Protein AF-A0ABD3AVL3-F1 (afdb_monomer_lite)

Foldseek 3Di:
DVVVVVVVVVVVVVVVVVVVVPPPPPPPVVPVPPDDLVLLVLCVVVQLPLCSVPVVVVVQVVVLVVQQVVVVPDDDDNLQAKEFEREHPQQVVVPPDPDDDVLLRQLRMASHDDAPCNLLPDDQQDFTQTSNPPFGTWTWHAAPPDRFIDTLNWGFDAGQSDCPPRYGYTYTHHGHDSPRDDPDPDPPPPPDDDDDDDDDDDPDDPDDPPPPDDVVVVVVVVVVPPPVVVVVVVVVVVVVVVVVVVVVVVVVVVVVVVVPDPDPDDDDDDDDDDDDPDDDD

pLDDT: mean 70.43, std 20.43, range [28.69, 96.69]

Sequence (281 aa):
MATKTFTVVLLSLICFLNLSSIQFTLSQPTLKIPHNHQLSDELLNKGYGAMGVFDIEQYLNHLLTSARSELTHNNNNNITAITFFAVTDKGFVSQNHIGIPTTLLKYHVIPFKVDRKTLESSPVGSNFPTLLANAPPLVKTRLPYTSEVSVNDVKIMDWEIYNDGEVIVHGVDDYFNPAFAVVYPSRVAKQGLDDHRADDDEIRSPSSCKSNRSLFLVLMEEVVEWPITNVLLIALLVVMAAIILGLSCYRYLYKSWDEYLPVKTSSDDTLPLSSLIRTFV

InterPro domains:
  IPR000782 FAS1 domain [SM00554] (83-179)
  IPR036378 FAS1 domain superfamily [G3DSA:2.30.180.10] (57-178)
  IPR036378 FAS1 domain superfamily [SSF82153] (68-178)
  IPR052806 Fasciclin-like AGP [PTHR33985] (1-183)

Structure (mmCIF, N/CA/C/O backbone):
data_AF-A0ABD3AVL3-F1
#
_entry.id   AF-A0ABD3AVL3-F1
#
loop_
_atom_site.group_PDB
_atom_site.id
_atom_site.type_symbol
_atom_site.label_atom_id
_atom_site.label_alt_id
_atom_site.label_comp_id
_atom_site.label_asym_id
_atom_site.label_entity_id
_atom_site.label_seq_id
_atom_site.pdbx_PDB_ins_code
_atom_site.Cartn_x
_atom_site.Cartn_y
_atom_site.Cartn_z
_atom_site.occupancy
_atom_site.B_iso_or_equiv
_atom_site.auth_seq_id
_atom_site.auth_comp_id
_atom_site.auth_asym_id
_atom_site.auth_atom_id
_atom_site.pdbx_PDB_model_num
ATOM 1 N N . MET A 1 1 ? 61.506 15.450 -10.082 1.00 49.59 1 MET A N 1
ATOM 2 C CA . MET A 1 1 ? 60.096 15.620 -9.652 1.00 49.59 1 MET A CA 1
ATOM 3 C C . MET A 1 1 ? 59.162 14.551 -10.222 1.00 49.59 1 MET A C 1
ATOM 5 O O . MET A 1 1 ? 58.319 14.089 -9.471 1.00 49.59 1 MET A O 1
ATOM 9 N N . ALA A 1 2 ? 59.344 14.096 -11.469 1.00 47.25 2 ALA A N 1
ATOM 10 C CA . ALA A 1 2 ? 58.488 13.084 -12.111 1.00 47.25 2 ALA A CA 1
ATOM 11 C C . ALA A 1 2 ? 58.433 11.705 -11.412 1.00 47.25 2 ALA A C 1
ATOM 13 O O . ALA A 1 2 ? 57.426 11.009 -11.481 1.00 47.25 2 ALA A O 1
ATOM 14 N N . THR A 1 3 ? 59.484 11.314 -10.686 1.00 44.56 3 THR A N 1
ATOM 15 C CA . THR A 1 3 ? 59.557 10.005 -10.016 1.00 44.56 3 THR A CA 1
ATOM 16 C C . THR A 1 3 ? 58.620 9.883 -8.815 1.00 44.56 3 THR A C 1
ATOM 18 O O . THR A 1 3 ? 58.136 8.793 -8.539 1.00 44.56 3 THR A O 1
ATOM 21 N N . LYS A 1 4 ? 58.317 10.992 -8.124 1.00 48.59 4 LYS A N 1
ATOM 22 C CA . LYS A 1 4 ? 57.435 10.983 -6.942 1.00 48.59 4 LYS A CA 1
ATOM 23 C C . LYS A 1 4 ? 55.953 10.935 -7.325 1.00 48.59 4 LYS A C 1
ATOM 25 O O . LYS A 1 4 ? 55.151 10.323 -6.628 1.00 48.59 4 LYS A O 1
ATOM 30 N N . THR A 1 5 ? 55.590 11.542 -8.451 1.00 50.56 5 THR A N 1
ATOM 31 C CA . THR A 1 5 ? 54.232 11.477 -9.005 1.00 50.56 5 THR A CA 1
ATOM 32 C C . THR A 1 5 ? 53.924 10.090 -9.557 1.00 50.56 5 THR A C 1
ATOM 34 O O . THR A 1 5 ? 52.839 9.571 -9.314 1.00 50.56 5 THR A O 1
ATOM 37 N N . PHE A 1 6 ? 54.894 9.444 -10.211 1.00 60.84 6 PHE A N 1
ATOM 38 C CA . PHE A 1 6 ? 54.714 8.087 -10.729 1.00 60.84 6 PHE A CA 1
ATOM 39 C C . PHE A 1 6 ? 54.459 7.066 -9.612 1.00 60.84 6 PHE A C 1
ATOM 41 O O . PHE A 1 6 ? 53.572 6.228 -9.735 1.00 60.84 6 PHE A O 1
ATOM 48 N N . THR A 1 7 ? 55.160 7.183 -8.479 1.00 64.75 7 THR A N 1
ATOM 49 C CA . THR A 1 7 ? 54.961 6.282 -7.333 1.00 64.75 7 THR A CA 1
ATOM 50 C C . THR A 1 7 ? 53.587 6.429 -6.682 1.00 64.75 7 THR A C 1
ATOM 52 O O . THR A 1 7 ? 53.016 5.430 -6.262 1.00 64.75 7 THR A O 1
ATOM 55 N N . VAL A 1 8 ? 53.021 7.641 -6.637 1.00 67.62 8 VAL A N 1
ATOM 56 C CA . VAL A 1 8 ? 51.678 7.873 -6.071 1.00 67.62 8 VAL A CA 1
ATOM 57 C C . VAL A 1 8 ? 50.587 7.341 -7.003 1.00 67.62 8 VAL A C 1
ATOM 59 O O . VAL A 1 8 ? 49.637 6.714 -6.540 1.00 67.62 8 VAL A O 1
ATOM 62 N N . VAL A 1 9 ? 50.745 7.522 -8.317 1.00 69.00 9 VAL A N 1
ATOM 63 C CA . VAL A 1 9 ? 49.814 6.969 -9.314 1.00 69.00 9 VAL A CA 1
ATOM 64 C C . VAL A 1 9 ? 49.869 5.442 -9.322 1.00 69.00 9 VAL A C 1
ATOM 66 O O . VAL A 1 9 ? 48.826 4.796 -9.374 1.00 69.00 9 VAL A O 1
ATOM 69 N N . LEU A 1 10 ? 51.062 4.858 -9.192 1.00 70.38 10 LEU A N 1
ATOM 70 C CA . LEU A 1 10 ? 51.235 3.409 -9.130 1.00 70.38 10 LEU A CA 1
ATOM 71 C C . LEU A 1 10 ? 50.645 2.816 -7.840 1.00 70.38 10 LEU A C 1
ATOM 73 O O . LEU A 1 10 ? 49.956 1.803 -7.911 1.00 70.38 10 LEU A O 1
ATOM 77 N N . LEU A 1 11 ? 50.839 3.461 -6.681 1.00 67.00 11 LEU A N 1
ATOM 78 C CA . LEU A 1 11 ? 50.201 3.031 -5.427 1.00 67.00 11 LEU A CA 1
ATOM 79 C C . LEU A 1 11 ? 48.672 3.145 -5.491 1.00 67.00 11 LEU A C 1
ATOM 81 O O . LEU A 1 11 ? 47.979 2.252 -5.015 1.00 67.00 11 LEU A O 1
ATOM 85 N N . SER A 1 12 ? 48.148 4.207 -6.109 1.00 67.62 12 SER A N 1
ATOM 86 C CA . SER A 1 12 ? 46.709 4.381 -6.333 1.00 67.62 12 SER A CA 1
ATOM 87 C C . SER A 1 12 ? 46.148 3.279 -7.236 1.00 67.62 12 SER A C 1
ATOM 89 O O . SER A 1 12 ? 45.155 2.644 -6.890 1.00 67.62 12 SER A O 1
ATOM 91 N N . LEU A 1 13 ? 46.831 2.970 -8.343 1.00 64.50 13 LEU A N 1
ATOM 92 C CA . LEU A 1 13 ? 46.429 1.908 -9.263 1.00 64.50 13 LEU A CA 1
ATOM 93 C C . LEU A 1 13 ? 46.474 0.528 -8.592 1.00 64.50 13 LEU A C 1
ATOM 95 O O . LEU A 1 13 ? 45.569 -0.275 -8.787 1.00 64.50 13 LEU A O 1
ATOM 99 N N . ILE A 1 14 ? 47.479 0.265 -7.753 1.00 71.19 14 ILE A N 1
ATOM 100 C CA . ILE A 1 14 ? 47.575 -0.976 -6.973 1.00 71.19 14 ILE A CA 1
ATOM 101 C C . ILE A 1 14 ? 46.460 -1.048 -5.918 1.00 71.19 14 ILE A C 1
ATOM 103 O O . ILE A 1 14 ? 45.879 -2.117 -5.734 1.00 71.19 14 ILE A O 1
ATOM 107 N N . CYS A 1 15 ? 46.098 0.062 -5.267 1.00 60.81 15 CYS A N 1
ATOM 108 C CA . CYS A 1 15 ? 44.922 0.115 -4.392 1.00 60.81 15 CYS A CA 1
ATOM 109 C C . CYS A 1 15 ? 43.625 -0.168 -5.162 1.00 60.81 15 CYS A C 1
ATOM 111 O O . CYS A 1 15 ? 42.830 -0.978 -4.699 1.00 60.81 15 CYS A O 1
ATOM 113 N N . PHE A 1 16 ? 43.430 0.418 -6.347 1.00 57.78 16 PHE A N 1
ATOM 114 C CA . PHE A 1 16 ? 42.256 0.167 -7.194 1.00 57.78 16 PHE A CA 1
ATOM 115 C C . PHE A 1 16 ? 42.183 -1.281 -7.695 1.00 57.78 16 PHE A C 1
ATOM 117 O O . PHE A 1 16 ? 41.108 -1.876 -7.678 1.00 57.78 16 PHE A O 1
ATOM 124 N N . LEU A 1 17 ? 43.315 -1.875 -8.085 1.00 56.78 17 LEU A N 1
ATOM 125 C CA . LEU A 1 17 ? 43.372 -3.261 -8.557 1.00 56.78 17 LEU A CA 1
ATOM 126 C C . LEU A 1 17 ? 43.156 -4.274 -7.422 1.00 56.78 17 LEU A C 1
ATOM 128 O O . LEU A 1 17 ? 42.505 -5.302 -7.628 1.00 56.78 17 LEU A O 1
ATOM 132 N N . ASN A 1 18 ? 43.630 -3.969 -6.208 1.00 51.81 18 ASN A N 1
ATOM 133 C CA . ASN A 1 18 ? 43.307 -4.757 -5.016 1.00 51.81 18 ASN A CA 1
ATOM 134 C C . ASN A 1 18 ? 41.845 -4.572 -4.586 1.00 51.81 18 ASN A C 1
ATOM 136 O O . ASN A 1 18 ? 41.231 -5.541 -4.152 1.00 51.81 18 ASN A O 1
ATOM 140 N N . LEU A 1 19 ? 41.249 -3.390 -4.790 1.00 52.72 19 LEU A N 1
ATOM 141 C CA . LEU A 1 19 ? 39.815 -3.169 -4.570 1.00 52.72 19 LEU A CA 1
ATOM 142 C C . LEU A 1 19 ? 38.947 -3.923 -5.588 1.00 52.72 19 LEU A C 1
ATOM 144 O O . LEU A 1 19 ? 37.880 -4.397 -5.226 1.00 52.72 19 LEU A O 1
ATOM 148 N N . SER A 1 20 ? 39.410 -4.091 -6.831 1.00 47.12 20 SER A N 1
ATOM 149 C CA . SER A 1 20 ? 38.735 -4.939 -7.829 1.00 47.12 20 SER A CA 1
ATOM 150 C C . SER A 1 20 ? 38.999 -6.441 -7.651 1.00 47.12 20 SER A C 1
ATOM 152 O O . SER A 1 20 ? 38.283 -7.257 -8.225 1.00 47.12 20 SER A O 1
ATOM 154 N N . SER A 1 21 ? 40.033 -6.804 -6.879 1.00 40.16 21 SER A N 1
ATOM 155 C CA . SER A 1 21 ? 40.354 -8.194 -6.507 1.00 40.16 21 SER A CA 1
ATOM 156 C C . SER A 1 21 ? 39.707 -8.619 -5.192 1.00 40.16 21 SER A C 1
ATOM 158 O O . SER A 1 21 ? 39.637 -9.816 -4.910 1.00 40.16 21 SER A O 1
ATOM 160 N N . ILE A 1 22 ? 39.136 -7.673 -4.434 1.00 47.94 22 ILE A N 1
ATOM 161 C CA . ILE A 1 22 ? 37.895 -7.965 -3.726 1.00 47.94 22 ILE A CA 1
ATOM 162 C C . ILE A 1 22 ? 36.935 -8.292 -4.855 1.00 47.94 22 ILE A C 1
ATOM 164 O O . ILE A 1 22 ? 36.342 -7.402 -5.463 1.00 47.94 22 ILE A O 1
ATOM 168 N N . GLN A 1 23 ? 36.858 -9.574 -5.210 1.00 41.41 23 GLN A N 1
ATOM 169 C CA . GLN A 1 23 ? 35.727 -10.043 -5.961 1.00 41.41 23 GLN A CA 1
ATOM 170 C C . GLN A 1 23 ? 34.535 -9.534 -5.166 1.00 41.41 23 GLN A C 1
ATOM 172 O O . GLN A 1 23 ? 34.235 -10.025 -4.078 1.00 41.41 23 GLN A O 1
ATOM 177 N N . PHE A 1 24 ? 33.858 -8.537 -5.728 1.00 34.53 24 PHE A N 1
ATOM 178 C CA . PHE A 1 24 ? 32.423 -8.485 -5.653 1.00 34.53 24 PHE A CA 1
ATOM 179 C C . PHE A 1 24 ? 32.001 -9.775 -6.348 1.00 34.53 24 PHE A C 1
ATOM 181 O O . PHE A 1 24 ? 31.619 -9.816 -7.516 1.00 34.53 24 PHE A O 1
ATOM 188 N N . THR A 1 25 ? 32.153 -10.883 -5.624 1.00 30.47 25 THR A N 1
ATOM 189 C CA . THR A 1 25 ? 31.175 -11.920 -5.705 1.00 30.47 25 THR A CA 1
ATOM 190 C C . THR A 1 25 ? 29.890 -11.133 -5.500 1.00 30.47 25 THR A C 1
ATOM 192 O O . THR A 1 25 ? 29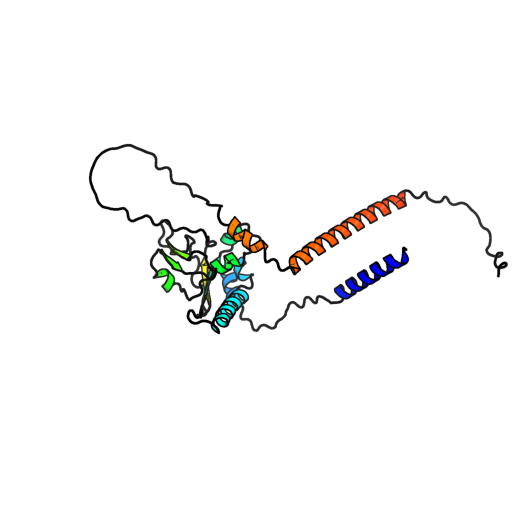.504 -10.782 -4.389 1.00 30.47 25 THR A O 1
ATOM 195 N N . LEU A 1 26 ? 29.192 -10.900 -6.609 1.00 33.16 26 LEU A N 1
ATOM 196 C CA . LEU A 1 26 ? 27.768 -11.161 -6.667 1.00 33.16 26 LEU A CA 1
ATOM 197 C C . LEU A 1 26 ? 27.541 -12.622 -6.215 1.00 33.16 26 LEU A C 1
ATOM 199 O O . LEU A 1 26 ? 26.915 -13.422 -6.894 1.00 33.16 26 LEU A O 1
ATOM 203 N N . SER A 1 27 ? 27.990 -12.977 -5.009 1.00 32.12 27 SER A N 1
ATOM 204 C CA . SER A 1 27 ? 27.067 -13.387 -3.993 1.00 32.12 27 SER A CA 1
ATOM 205 C C . SER A 1 27 ? 25.970 -12.327 -4.037 1.00 32.12 27 SER A C 1
ATOM 207 O O . SER A 1 27 ? 25.969 -11.353 -3.287 1.00 32.12 27 SER A O 1
ATOM 209 N N . GLN A 1 28 ? 24.992 -12.556 -4.923 1.00 33.69 28 GLN A N 1
ATOM 210 C CA . GLN A 1 28 ? 23.618 -12.466 -4.468 1.00 33.69 28 GLN A CA 1
ATOM 211 C C . GLN A 1 28 ? 23.671 -12.909 -3.009 1.00 33.69 28 GLN A C 1
ATOM 213 O O . GLN A 1 28 ? 24.257 -13.972 -2.751 1.00 33.69 28 GLN A O 1
ATOM 218 N N . PRO A 1 29 ? 23.214 -12.111 -2.039 1.00 31.20 29 PRO A N 1
ATOM 219 C CA . PRO A 1 29 ? 22.980 -12.677 -0.740 1.00 31.20 29 PRO A CA 1
ATOM 220 C C . PRO A 1 29 ? 21.951 -13.785 -0.980 1.00 31.20 29 PRO A C 1
ATOM 222 O O . PRO A 1 29 ? 20.754 -13.582 -0.855 1.00 31.20 29 PRO A O 1
ATOM 225 N N . THR A 1 30 ? 22.416 -15.002 -1.269 1.00 30.62 30 THR A N 1
ATOM 226 C CA . THR A 1 30 ? 21.766 -16.234 -0.876 1.00 30.62 30 THR A CA 1
ATOM 227 C C . THR A 1 30 ? 21.959 -16.291 0.630 1.00 30.62 30 THR A C 1
ATOM 229 O O . THR A 1 30 ? 22.591 -17.194 1.183 1.00 30.62 30 THR A O 1
ATOM 232 N N . LEU A 1 31 ? 21.440 -15.264 1.305 1.00 28.69 31 LEU A N 1
ATOM 233 C CA . LEU A 1 31 ? 20.852 -15.435 2.597 1.00 28.69 31 LEU A CA 1
ATOM 234 C C . LEU A 1 31 ? 19.827 -16.514 2.285 1.00 28.69 31 LEU A C 1
ATOM 236 O O . LEU A 1 31 ? 18.904 -16.321 1.496 1.00 28.69 31 LEU A O 1
ATOM 240 N N . LYS A 1 32 ? 20.133 -17.732 2.731 1.00 29.11 32 LYS A N 1
ATOM 241 C CA . LYS A 1 32 ? 19.182 -18.831 2.739 1.00 29.11 32 LYS A CA 1
ATOM 242 C C . LYS A 1 32 ? 18.119 -18.404 3.731 1.00 29.11 32 LYS A C 1
ATOM 244 O O . LYS A 1 32 ? 18.152 -18.804 4.891 1.00 29.11 32 LY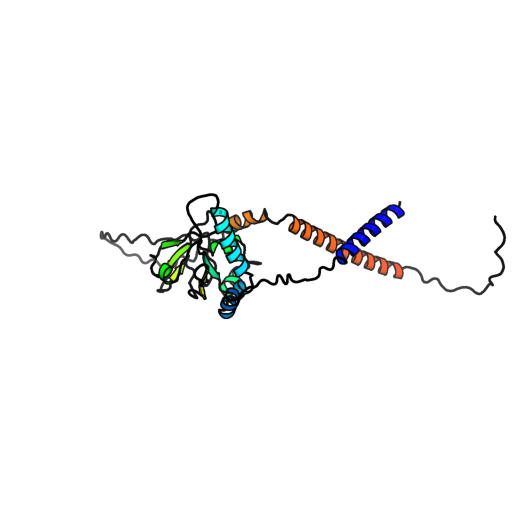S A O 1
ATOM 249 N N . ILE A 1 33 ? 17.277 -17.480 3.298 1.00 33.62 33 ILE A N 1
ATOM 250 C CA . ILE A 1 33 ? 16.140 -17.048 4.061 1.00 33.62 33 ILE A CA 1
ATOM 251 C C . ILE A 1 33 ? 15.110 -18.134 3.814 1.00 33.62 33 ILE A C 1
ATOM 253 O O . ILE A 1 33 ? 14.804 -18.429 2.657 1.00 33.62 33 ILE A O 1
ATOM 257 N N . PRO A 1 34 ? 14.637 -18.817 4.860 1.00 39.12 34 PRO A N 1
ATOM 258 C CA . PRO A 1 34 ? 13.476 -19.666 4.716 1.00 39.12 34 PRO A CA 1
ATOM 259 C C . PRO A 1 34 ? 12.299 -18.709 4.495 1.00 39.12 34 PRO A C 1
ATOM 261 O O . PRO A 1 34 ? 11.688 -18.245 5.453 1.00 39.12 34 PRO A O 1
ATOM 264 N N . HIS A 1 35 ? 12.060 -18.302 3.248 1.00 41.81 35 HIS A N 1
ATOM 265 C CA . HIS A 1 35 ? 11.058 -17.296 2.925 1.00 41.81 35 HIS A CA 1
ATOM 266 C C . HIS A 1 35 ? 10.005 -17.860 1.985 1.00 41.81 35 HIS A C 1
ATOM 268 O O . HIS A 1 35 ? 10.258 -18.289 0.863 1.00 41.81 35 HIS A O 1
ATOM 274 N N . ASN A 1 36 ? 8.810 -17.910 2.552 1.00 52.97 36 ASN A N 1
ATOM 275 C CA . ASN A 1 36 ? 7.549 -18.237 1.938 1.00 52.97 36 ASN A CA 1
ATOM 276 C C . ASN A 1 36 ? 7.108 -17.007 1.128 1.00 52.97 36 ASN A C 1
ATOM 278 O O . ASN A 1 36 ? 6.402 -16.176 1.675 1.00 52.97 36 ASN A O 1
ATOM 282 N N . HIS A 1 37 ? 7.521 -16.891 -0.142 1.00 67.19 37 HIS A N 1
ATOM 283 C CA . HIS A 1 37 ? 7.198 -15.787 -1.080 1.00 67.19 37 HIS A CA 1
ATOM 284 C C . HIS A 1 37 ? 5.700 -15.636 -1.427 1.00 67.19 37 HIS A C 1
ATOM 286 O O . HIS A 1 37 ? 5.318 -15.072 -2.451 1.00 67.19 37 HIS A O 1
ATOM 292 N N . GLN A 1 38 ? 4.818 -16.146 -0.576 1.00 84.88 38 GLN A N 1
ATOM 293 C CA . GLN A 1 38 ? 3.396 -16.264 -0.833 1.00 84.88 38 GLN A CA 1
ATOM 294 C C . GLN A 1 38 ? 2.735 -14.902 -1.079 1.00 84.88 38 GLN A C 1
ATOM 296 O O . GLN A 1 38 ? 1.837 -14.816 -1.911 1.00 84.88 38 GLN A O 1
ATOM 301 N N . LEU A 1 39 ? 3.186 -13.834 -0.407 1.00 88.81 39 LEU A N 1
ATOM 302 C CA . LEU A 1 39 ? 2.641 -12.490 -0.612 1.00 88.81 39 LEU A CA 1
ATOM 303 C C . LEU A 1 39 ? 3.068 -11.893 -1.960 1.00 88.81 39 LEU A C 1
ATOM 305 O O . LEU A 1 39 ? 2.223 -11.387 -2.701 1.00 88.81 39 LEU A O 1
ATOM 309 N N . SER A 1 40 ? 4.365 -11.930 -2.278 1.00 89.00 40 SER A N 1
ATOM 310 C CA . SER A 1 40 ? 4.872 -11.409 -3.553 1.00 89.00 40 SER A CA 1
ATOM 311 C C . SER A 1 40 ? 4.262 -12.158 -4.736 1.00 89.00 40 SER A C 1
ATOM 313 O O . SER A 1 40 ? 3.830 -11.528 -5.700 1.00 89.00 40 SER A O 1
ATOM 315 N N . ASP A 1 41 ? 4.148 -13.483 -4.630 1.00 89.62 41 ASP A N 1
ATOM 316 C CA . ASP A 1 41 ? 3.569 -14.326 -5.676 1.00 89.62 41 ASP A CA 1
ATOM 317 C C . ASP A 1 41 ? 2.084 -14.009 -5.888 1.00 89.62 41 ASP A C 1
ATOM 319 O O . ASP A 1 41 ? 1.632 -13.874 -7.026 1.00 89.62 41 ASP A O 1
ATOM 323 N N . GLU A 1 42 ? 1.321 -13.824 -4.808 1.00 91.62 42 GLU A N 1
ATOM 324 C CA . GLU A 1 42 ? -0.101 -13.485 -4.892 1.00 91.62 42 GLU A CA 1
ATOM 325 C C . GLU A 1 42 ? -0.320 -12.092 -5.506 1.00 91.62 42 GLU A C 1
ATOM 327 O O . GLU A 1 42 ? -1.191 -11.918 -6.361 1.00 91.62 42 GLU A O 1
ATOM 332 N N . LEU A 1 43 ? 0.521 -11.110 -5.162 1.00 90.88 43 LEU A N 1
ATOM 333 C CA . LEU A 1 43 ? 0.487 -9.781 -5.781 1.00 90.88 43 LEU A CA 1
ATOM 334 C C . LEU A 1 43 ? 0.809 -9.833 -7.278 1.00 90.88 43 LEU A C 1
ATOM 336 O O . LEU A 1 43 ? 0.089 -9.238 -8.087 1.00 90.88 43 LEU A O 1
ATOM 340 N N . LEU A 1 44 ? 1.854 -10.570 -7.663 1.00 91.25 44 LEU A N 1
ATOM 341 C CA . LEU A 1 44 ? 2.235 -10.744 -9.066 1.00 91.25 44 LEU A CA 1
ATOM 342 C C . LEU A 1 44 ? 1.113 -11.421 -9.864 1.00 91.25 44 LEU A C 1
ATOM 344 O O . LEU A 1 44 ? 0.741 -10.937 -10.935 1.00 91.25 44 LEU A O 1
ATOM 348 N N . ASN A 1 45 ? 0.516 -12.480 -9.314 1.00 91.69 45 ASN A N 1
ATOM 349 C CA . ASN A 1 45 ? -0.587 -13.210 -9.943 1.00 91.69 45 ASN A CA 1
ATOM 350 C C . ASN A 1 45 ? -1.845 -12.348 -10.133 1.00 91.69 45 ASN A C 1
ATOM 352 O O . ASN A 1 45 ? -2.620 -12.580 -11.064 1.00 91.69 45 ASN A O 1
ATOM 356 N N . LYS A 1 46 ? -2.044 -11.341 -9.278 1.00 91.38 46 LYS A N 1
ATOM 357 C CA . LYS A 1 46 ? -3.171 -10.399 -9.339 1.00 91.38 46 LYS A CA 1
ATOM 358 C C . LYS A 1 46 ? -2.917 -9.176 -10.227 1.00 91.38 46 LYS A C 1
ATOM 360 O O . LYS A 1 46 ? -3.828 -8.377 -10.417 1.00 91.38 46 LYS A O 1
ATOM 365 N N . GLY A 1 47 ? -1.722 -9.036 -10.806 1.00 89.31 47 GLY A N 1
ATOM 366 C CA . GLY A 1 47 ? -1.379 -7.904 -11.675 1.00 89.31 47 GLY A CA 1
ATOM 367 C C . GLY A 1 47 ? -0.918 -6.652 -10.922 1.00 89.31 47 GLY A C 1
ATOM 368 O O . GLY A 1 47 ? -1.055 -5.542 -11.434 1.00 89.31 47 GLY A O 1
ATOM 369 N N . TYR A 1 48 ? -0.381 -6.834 -9.714 1.00 90.44 48 TYR A N 1
ATOM 370 C CA . TYR A 1 48 ? 0.297 -5.803 -8.926 1.00 90.44 48 TYR A CA 1
ATOM 371 C C . TYR A 1 48 ? 1.815 -5.956 -9.075 1.00 90.44 48 TYR A C 1
ATOM 373 O O . TYR A 1 48 ? 2.538 -6.054 -8.083 1.00 90.44 48 TYR A O 1
ATOM 381 N N . GLY A 1 49 ? 2.309 -6.040 -10.313 1.00 87.12 49 GLY A N 1
ATOM 382 C CA . GLY A 1 49 ? 3.704 -6.341 -10.618 1.00 87.12 49 GLY A CA 1
ATOM 383 C C . GLY A 1 49 ? 4.691 -5.351 -10.005 1.00 87.12 49 GLY A C 1
ATOM 384 O O . GLY A 1 49 ? 5.716 -5.765 -9.465 1.00 87.12 49 GLY A O 1
ATOM 385 N N . ALA A 1 50 ? 4.370 -4.058 -9.999 1.00 83.56 50 ALA A N 1
ATOM 386 C CA . ALA A 1 50 ? 5.237 -3.042 -9.407 1.00 83.56 50 ALA A CA 1
ATOM 387 C C . ALA A 1 50 ? 5.399 -3.216 -7.883 1.00 83.56 50 ALA A C 1
ATOM 389 O O . ALA A 1 50 ? 6.496 -3.025 -7.359 1.00 83.56 50 ALA A O 1
ATOM 390 N N . MET A 1 51 ? 4.334 -3.629 -7.183 1.00 83.56 51 MET A N 1
ATOM 391 C CA . MET A 1 51 ? 4.375 -3.922 -5.741 1.00 83.56 51 MET A CA 1
ATOM 392 C C . MET A 1 51 ? 4.902 -5.324 -5.429 1.00 83.56 51 MET A C 1
ATOM 394 O O . MET A 1 51 ? 5.496 -5.515 -4.375 1.00 83.56 51 MET A O 1
ATOM 398 N N . GLY A 1 52 ? 4.686 -6.296 -6.316 1.00 81.50 52 GLY A N 1
ATOM 399 C CA . GLY A 1 52 ? 5.128 -7.679 -6.136 1.00 81.50 52 GLY A CA 1
ATOM 400 C C . GLY A 1 52 ? 6.614 -7.899 -6.433 1.00 81.50 52 GLY A C 1
ATOM 401 O O . GLY A 1 52 ? 7.211 -8.804 -5.864 1.00 81.50 52 GLY A O 1
ATOM 402 N N . VAL A 1 53 ? 7.220 -7.073 -7.299 1.00 77.62 53 VAL A N 1
ATOM 403 C CA . VAL A 1 53 ? 8.674 -7.079 -7.567 1.00 77.62 53 VAL A CA 1
ATOM 404 C C . VAL A 1 53 ? 9.456 -6.325 -6.489 1.00 77.62 53 VAL A C 1
ATOM 406 O O . VAL A 1 53 ? 10.633 -6.602 -6.270 1.00 77.62 53 VAL A O 1
ATOM 409 N N . PHE A 1 54 ? 8.825 -5.363 -5.815 1.00 74.94 54 PHE A N 1
ATOM 410 C CA . PHE A 1 54 ? 9.390 -4.786 -4.602 1.00 74.94 54 PHE A CA 1
ATOM 411 C C . PHE A 1 54 ? 9.410 -5.874 -3.521 1.00 74.94 54 PHE A C 1
ATOM 413 O O . PHE A 1 54 ? 8.438 -6.618 -3.406 1.00 74.94 54 PHE A O 1
ATOM 420 N N . ASP A 1 55 ? 10.471 -5.960 -2.709 1.00 74.56 55 ASP A N 1
ATOM 421 C CA . ASP A 1 55 ? 10.548 -6.860 -1.543 1.00 74.56 55 ASP A CA 1
ATOM 422 C C . ASP A 1 55 ? 9.588 -6.383 -0.428 1.00 74.56 55 ASP A C 1
ATOM 424 O O . ASP A 1 55 ? 9.968 -6.092 0.711 1.00 74.56 55 ASP A O 1
ATOM 428 N N . ILE A 1 56 ? 8.305 -6.252 -0.772 1.00 81.88 56 ILE A N 1
ATOM 429 C CA . ILE A 1 56 ? 7.247 -5.679 0.048 1.00 81.88 56 ILE A CA 1
ATOM 430 C C . ILE A 1 56 ? 7.032 -6.514 1.302 1.00 81.88 56 ILE A C 1
ATOM 432 O O . ILE A 1 56 ? 6.781 -5.964 2.366 1.00 81.88 56 ILE A O 1
ATOM 436 N N . GLU A 1 57 ? 7.216 -7.828 1.209 1.00 81.69 57 GLU A N 1
ATOM 437 C CA . GLU A 1 57 ? 7.153 -8.729 2.352 1.00 81.69 57 GLU A CA 1
ATOM 438 C C . GLU A 1 57 ? 8.233 -8.388 3.387 1.00 81.69 57 GLU A C 1
ATOM 440 O O . GLU A 1 57 ? 7.933 -8.240 4.572 1.00 81.69 57 GLU A O 1
ATOM 445 N N . GLN A 1 58 ? 9.477 -8.164 2.949 1.00 82.19 58 GLN A N 1
ATOM 446 C CA . GLN A 1 58 ? 10.559 -7.756 3.844 1.00 82.19 58 GLN A CA 1
ATOM 447 C C . GLN A 1 58 ? 10.282 -6.379 4.457 1.00 82.19 58 GLN A C 1
ATOM 449 O O . GLN A 1 58 ? 10.482 -6.186 5.658 1.00 82.19 58 GLN A O 1
ATOM 454 N N . TYR A 1 59 ? 9.790 -5.436 3.651 1.00 85.06 59 TYR A N 1
ATOM 455 C CA . TYR A 1 59 ? 9.424 -4.102 4.117 1.00 85.06 59 TYR A CA 1
ATOM 456 C C . TYR A 1 59 ? 8.322 -4.149 5.185 1.00 85.06 59 TYR A C 1
ATOM 458 O O . TYR A 1 59 ? 8.498 -3.600 6.274 1.00 85.06 59 TYR A O 1
ATOM 466 N N . LEU A 1 60 ? 7.214 -4.840 4.913 1.00 85.81 60 LEU A N 1
ATOM 467 C CA . LEU A 1 60 ? 6.081 -4.971 5.830 1.00 85.81 60 LEU A CA 1
ATOM 468 C C . LEU A 1 60 ? 6.483 -5.699 7.122 1.00 85.81 60 LEU A C 1
ATOM 470 O O . LEU A 1 60 ? 6.143 -5.239 8.213 1.00 85.81 60 LEU A O 1
ATOM 474 N N . ASN A 1 61 ? 7.292 -6.758 7.022 1.00 84.56 61 ASN A N 1
ATOM 475 C CA . ASN A 1 61 ? 7.836 -7.465 8.184 1.00 84.56 61 ASN A CA 1
ATOM 476 C C . ASN A 1 61 ? 8.770 -6.584 9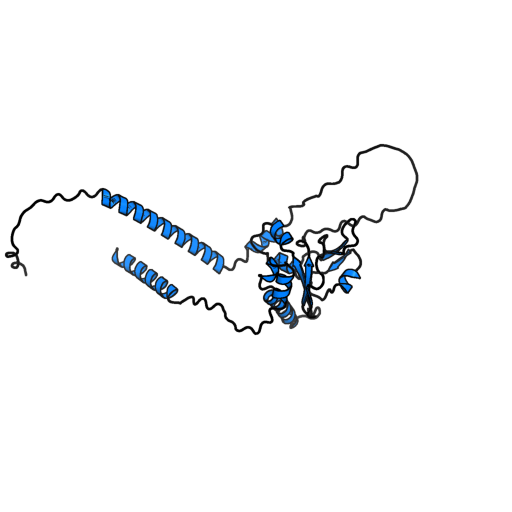.022 1.00 84.56 61 ASN A C 1
ATOM 478 O O . ASN A 1 61 ? 8.720 -6.620 10.255 1.00 84.56 61 ASN A O 1
ATOM 482 N N . HIS A 1 62 ? 9.604 -5.765 8.378 1.00 84.94 62 HIS A N 1
ATOM 483 C CA . HIS A 1 62 ? 10.449 -4.801 9.076 1.00 84.94 62 HIS A CA 1
ATOM 484 C C . HIS A 1 62 ? 9.604 -3.742 9.794 1.00 84.94 62 HIS A C 1
ATOM 486 O O . HIS A 1 62 ? 9.877 -3.441 10.954 1.00 84.94 62 HIS A O 1
ATOM 492 N N . LEU A 1 63 ? 8.551 -3.215 9.157 1.00 81.88 63 LEU A N 1
ATOM 493 C CA . LEU A 1 63 ? 7.630 -2.271 9.799 1.00 81.88 63 LEU A CA 1
ATOM 494 C C . LEU A 1 63 ? 6.950 -2.888 11.024 1.00 81.88 63 LEU A C 1
ATOM 496 O O . LEU A 1 63 ? 6.935 -2.269 12.087 1.00 81.88 63 LEU A O 1
ATOM 500 N N . LEU A 1 64 ? 6.443 -4.114 10.896 1.00 83.56 64 LEU A N 1
ATOM 501 C CA . LEU A 1 64 ? 5.800 -4.846 11.985 1.00 83.56 64 LEU A CA 1
ATOM 502 C C . LEU A 1 64 ? 6.783 -5.107 13.140 1.00 83.56 64 LEU A C 1
ATOM 504 O O . LEU A 1 64 ? 6.447 -4.908 14.306 1.00 83.56 64 LEU A O 1
ATOM 508 N N . THR A 1 65 ? 8.019 -5.501 12.827 1.00 82.56 65 THR A N 1
ATOM 509 C CA . THR A 1 65 ? 9.071 -5.774 13.822 1.00 82.56 65 THR A CA 1
ATOM 510 C C . THR A 1 65 ? 9.549 -4.496 14.511 1.00 82.56 65 THR A C 1
ATOM 512 O O . THR A 1 65 ? 9.691 -4.477 15.733 1.00 82.56 65 THR A O 1
ATOM 515 N N . SER A 1 66 ? 9.753 -3.416 13.754 1.00 77.94 66 SER A N 1
ATOM 516 C CA . SER A 1 66 ? 10.146 -2.106 14.284 1.00 77.94 66 SER A CA 1
ATOM 517 C C . SER A 1 66 ? 9.068 -1.556 15.212 1.00 77.94 66 SER A C 1
ATOM 519 O O . SER A 1 66 ? 9.363 -1.183 16.346 1.00 77.94 66 SER A O 1
ATOM 521 N N . ALA A 1 67 ? 7.808 -1.608 14.774 1.00 70.12 67 ALA A N 1
ATOM 522 C CA . ALA A 1 67 ? 6.664 -1.219 15.583 1.00 70.12 67 ALA A CA 1
ATOM 523 C C . ALA A 1 67 ? 6.582 -2.030 16.885 1.00 70.12 67 ALA A C 1
ATOM 525 O O . ALA A 1 67 ? 6.393 -1.456 17.955 1.00 70.12 67 ALA A O 1
ATOM 526 N N . ARG A 1 68 ? 6.788 -3.354 16.820 1.00 75.50 68 ARG A N 1
ATOM 527 C CA . ARG A 1 68 ? 6.846 -4.238 17.999 1.00 75.50 68 ARG A CA 1
ATOM 528 C C . ARG A 1 68 ? 8.005 -3.896 18.945 1.00 75.50 68 ARG A C 1
ATOM 530 O O . ARG A 1 68 ? 7.829 -3.968 20.157 1.00 75.50 68 ARG A O 1
ATOM 537 N N . SER A 1 69 ? 9.169 -3.521 18.417 1.00 67.75 69 SER A N 1
ATOM 538 C CA . SER A 1 69 ? 10.370 -3.218 19.210 1.00 67.75 69 SER A CA 1
ATOM 539 C C . SER A 1 69 ? 10.281 -1.878 19.953 1.00 67.75 69 SER A C 1
ATOM 541 O O . SER A 1 69 ? 10.750 -1.774 21.091 1.00 67.75 69 SER A O 1
ATOM 543 N N . GLU A 1 70 ? 9.666 -0.856 19.352 1.00 62.50 70 GLU A N 1
ATOM 544 C CA . GLU A 1 70 ? 9.464 0.464 19.980 1.00 62.50 70 GLU A CA 1
ATOM 545 C C . GLU A 1 70 ? 8.541 0.400 21.214 1.00 62.50 70 GLU A C 1
ATOM 547 O O . GLU A 1 70 ? 8.636 1.222 22.129 1.00 62.50 70 GLU A O 1
ATOM 552 N N . LEU A 1 71 ? 7.710 -0.640 21.306 1.00 53.41 71 LEU A N 1
ATOM 553 C CA . LEU A 1 71 ? 6.757 -0.857 22.398 1.00 53.41 71 LEU A CA 1
ATOM 554 C C . LEU A 1 71 ? 7.380 -1.397 23.689 1.00 53.41 71 LEU A C 1
ATOM 556 O O . LEU A 1 71 ? 6.702 -1.471 24.712 1.00 53.41 71 LEU A O 1
ATOM 560 N N . THR A 1 72 ? 8.682 -1.692 23.700 1.00 50.06 72 THR A N 1
ATOM 561 C CA . THR A 1 72 ? 9.388 -2.069 24.937 1.00 50.06 72 THR A CA 1
ATOM 562 C C . THR A 1 72 ? 9.622 -0.874 25.883 1.00 50.06 72 THR A C 1
ATOM 564 O O . THR A 1 72 ? 10.167 -1.060 26.972 1.00 50.06 72 THR A O 1
ATOM 567 N N . HIS A 1 73 ? 9.220 0.354 25.506 1.00 49.41 73 HIS A N 1
ATOM 568 C CA . HIS A 1 73 ? 9.469 1.557 26.314 1.00 49.41 73 HIS A CA 1
ATOM 569 C C . HIS A 1 73 ? 8.299 2.544 26.488 1.00 49.41 73 HIS A C 1
ATOM 571 O O . HIS A 1 73 ? 8.465 3.520 27.216 1.00 49.41 73 HIS A O 1
ATOM 577 N N . ASN A 1 74 ? 7.117 2.329 25.893 1.00 43.75 74 ASN A N 1
ATOM 578 C CA . ASN A 1 74 ? 5.969 3.204 26.163 1.00 43.75 74 ASN A CA 1
ATOM 579 C C . ASN A 1 74 ? 4.617 2.515 25.919 1.00 43.75 74 ASN A C 1
ATOM 581 O O . ASN A 1 74 ? 4.314 2.046 24.824 1.00 43.75 74 ASN A O 1
ATOM 585 N N . ASN A 1 75 ? 3.791 2.479 26.962 1.00 52.28 75 ASN A N 1
ATOM 586 C CA . ASN A 1 75 ? 2.431 1.949 26.947 1.00 52.28 75 ASN A CA 1
ATOM 587 C C . ASN A 1 75 ? 1.522 2.801 26.038 1.00 52.28 75 ASN A C 1
ATOM 589 O O . ASN A 1 75 ? 1.287 3.968 26.351 1.00 52.28 75 ASN A O 1
ATOM 593 N N . ASN A 1 76 ? 0.978 2.218 24.954 1.00 49.16 76 ASN A N 1
ATOM 594 C CA . ASN A 1 76 ? -0.479 1.980 24.825 1.00 49.16 76 ASN A CA 1
ATOM 595 C C . ASN A 1 76 ? -1.005 1.566 23.434 1.00 49.16 76 ASN A C 1
ATOM 597 O O . ASN A 1 76 ? -2.181 1.232 23.359 1.00 49.16 76 ASN A O 1
ATOM 601 N N . ASN A 1 77 ? -0.207 1.484 22.363 1.00 55.25 77 ASN A N 1
ATOM 602 C CA . ASN A 1 77 ? -0.723 1.034 21.056 1.00 55.25 77 ASN A CA 1
ATOM 603 C C . ASN A 1 77 ? 0.118 -0.107 20.476 1.00 55.25 77 ASN A C 1
ATOM 605 O O . ASN A 1 77 ? 1.002 0.119 19.654 1.00 55.25 77 ASN A O 1
ATOM 609 N N . ASN A 1 78 ? -0.163 -1.343 20.896 1.00 63.38 78 ASN A N 1
ATOM 610 C CA . ASN A 1 78 ? 0.512 -2.510 20.340 1.00 63.38 78 ASN A CA 1
ATOM 611 C C . ASN A 1 78 ? 0.067 -2.742 18.890 1.00 63.38 78 ASN A C 1
ATOM 613 O O . ASN A 1 78 ? -1.043 -3.217 18.657 1.00 63.38 78 ASN A O 1
ATOM 617 N N . ILE A 1 79 ? 0.931 -2.428 17.920 1.00 74.12 79 ILE A N 1
ATOM 618 C CA . ILE A 1 79 ? 0.720 -2.787 16.513 1.00 74.12 79 ILE A CA 1
ATOM 619 C C . ILE A 1 79 ? 0.891 -4.305 16.403 1.00 74.12 79 ILE A C 1
ATOM 621 O O . ILE A 1 79 ? 2.001 -4.835 16.359 1.00 74.12 79 ILE A O 1
ATOM 625 N N . THR A 1 80 ? -0.230 -5.020 16.430 1.00 81.19 80 THR A N 1
ATOM 626 C CA . THR A 1 80 ? -0.273 -6.483 16.290 1.00 81.19 80 THR A CA 1
ATOM 627 C C . THR A 1 80 ? -0.511 -6.919 14.854 1.00 81.19 80 THR A C 1
ATOM 629 O O . THR A 1 80 ? -0.139 -8.033 14.498 1.00 81.19 80 THR A O 1
ATOM 632 N N . ALA A 1 81 ? -1.089 -6.033 14.044 1.00 88.88 81 ALA A N 1
ATOM 633 C CA . ALA A 1 81 ? -1.390 -6.257 12.646 1.00 88.88 81 ALA A CA 1
ATOM 634 C C . ALA A 1 81 ? -1.269 -4.954 11.851 1.00 88.88 81 ALA A C 1
ATOM 636 O O . ALA A 1 81 ? -1.400 -3.863 12.409 1.00 88.88 81 ALA A O 1
ATOM 637 N N . ILE A 1 82 ? -1.074 -5.077 10.546 1.00 92.38 82 ILE A N 1
ATOM 638 C CA . ILE A 1 82 ? -1.019 -3.975 9.593 1.00 92.38 82 ILE A CA 1
ATOM 639 C C . ILE A 1 82 ? -1.930 -4.270 8.405 1.00 92.38 82 ILE A C 1
ATOM 641 O O . ILE A 1 82 ? -2.098 -5.417 7.990 1.00 92.38 82 ILE A O 1
ATOM 645 N N . THR A 1 83 ? -2.507 -3.215 7.843 1.00 94.75 83 THR A N 1
ATOM 646 C CA . THR A 1 83 ? -3.240 -3.289 6.578 1.00 94.75 83 THR A CA 1
ATOM 647 C C . THR A 1 83 ? -2.516 -2.452 5.544 1.00 94.75 83 THR A C 1
ATOM 649 O O . THR A 1 83 ? -2.254 -1.275 5.779 1.00 94.75 83 THR A O 1
ATOM 652 N N . PHE A 1 84 ? -2.194 -3.050 4.407 1.00 94.94 84 PHE A N 1
ATOM 653 C CA . PHE A 1 84 ? -1.483 -2.423 3.307 1.00 94.94 84 PHE A CA 1
ATOM 654 C C . PHE A 1 84 ? -2.392 -2.297 2.082 1.00 94.94 84 PHE A C 1
ATOM 656 O O . PHE A 1 84 ? -3.082 -3.245 1.707 1.00 94.94 84 PHE A O 1
ATOM 663 N N . PHE A 1 85 ? -2.387 -1.128 1.445 1.00 95.44 85 PHE A N 1
ATOM 664 C CA . PHE A 1 85 ? -3.106 -0.896 0.194 1.00 95.44 85 PHE A CA 1
ATOM 665 C C . PHE A 1 85 ? -2.141 -0.920 -0.993 1.00 95.44 85 PHE A C 1
ATOM 667 O O . PHE A 1 85 ? -1.465 0.073 -1.276 1.00 95.44 85 PHE A O 1
ATOM 674 N N . ALA A 1 86 ? -2.095 -2.054 -1.690 1.00 93.81 86 ALA A N 1
ATOM 675 C CA . ALA A 1 86 ? -1.276 -2.266 -2.875 1.00 93.81 86 ALA A CA 1
ATOM 676 C C . ALA A 1 86 ? -1.866 -1.525 -4.081 1.00 93.81 86 ALA A C 1
ATOM 678 O O . ALA A 1 86 ? -3.030 -1.711 -4.425 1.00 93.81 86 ALA A O 1
ATOM 679 N N . VAL A 1 87 ? -1.061 -0.691 -4.735 1.00 92.25 87 VAL A N 1
ATOM 680 C CA . VAL A 1 87 ? -1.496 0.115 -5.886 1.00 92.25 87 VAL A CA 1
ATOM 681 C C . VAL A 1 87 ? -1.355 -0.689 -7.175 1.00 92.25 87 VAL A C 1
ATOM 683 O O . VAL A 1 87 ? -0.338 -1.356 -7.365 1.00 92.25 87 VAL A O 1
ATOM 686 N N . THR A 1 88 ? -2.350 -0.628 -8.066 1.00 91.25 88 THR A N 1
ATOM 687 C CA . THR A 1 88 ? -2.271 -1.304 -9.373 1.00 91.25 88 THR A CA 1
ATOM 688 C C . THR A 1 88 ? -1.137 -0.756 -10.240 1.00 91.25 88 THR A C 1
ATOM 690 O O . THR A 1 88 ? -0.811 0.431 -10.187 1.00 91.25 88 THR A O 1
ATOM 693 N N . ASP A 1 89 ? -0.614 -1.580 -11.149 1.00 87.50 89 ASP A N 1
ATOM 694 C CA . ASP A 1 89 ? 0.433 -1.171 -12.099 1.00 87.50 89 ASP A CA 1
ATOM 695 C C . ASP A 1 89 ? 0.032 0.049 -12.953 1.00 87.50 89 ASP A C 1
ATOM 697 O O . ASP A 1 89 ? 0.880 0.833 -13.381 1.00 87.50 89 ASP A O 1
ATOM 701 N N . LYS A 1 90 ? -1.271 0.266 -13.172 1.00 85.81 90 LYS A N 1
ATOM 702 C CA . LYS A 1 90 ? -1.783 1.451 -13.878 1.00 85.81 90 LYS A CA 1
ATOM 703 C C . LYS A 1 90 ? -1.650 2.721 -13.037 1.00 85.81 90 LYS A C 1
ATOM 705 O O . LYS A 1 90 ? -1.212 3.742 -13.569 1.00 85.81 90 LYS A O 1
ATOM 710 N N . GLY A 1 91 ? -1.983 2.643 -11.748 1.00 80.19 91 GLY A N 1
ATOM 711 C CA . GLY A 1 91 ? -1.771 3.726 -10.786 1.00 80.19 91 GLY A CA 1
ATOM 712 C C . GLY A 1 91 ? -0.289 4.068 -10.617 1.00 80.19 91 GLY A C 1
ATOM 713 O O . GLY A 1 91 ? 0.072 5.222 -10.436 1.00 80.19 91 GLY A O 1
ATOM 714 N N . PHE A 1 92 ? 0.606 3.094 -10.790 1.00 77.75 92 PHE A N 1
ATOM 715 C CA . PHE A 1 92 ? 2.050 3.343 -10.823 1.00 77.75 92 PHE A CA 1
ATOM 716 C C . PHE A 1 92 ? 2.507 4.212 -11.991 1.00 77.75 92 PHE A C 1
ATOM 718 O O . PHE A 1 92 ? 3.279 5.154 -11.807 1.00 77.75 92 PHE A O 1
ATOM 725 N N . VAL A 1 93 ? 2.043 3.897 -13.199 1.00 74.19 93 VAL A N 1
ATOM 726 C CA . VAL A 1 93 ? 2.469 4.597 -14.419 1.00 74.19 93 VAL A CA 1
ATOM 727 C C . VAL A 1 93 ? 1.941 6.034 -14.458 1.00 74.19 93 VAL A C 1
ATOM 729 O O . VAL A 1 93 ? 2.591 6.908 -15.031 1.00 74.19 93 VAL A O 1
ATOM 732 N N . SER A 1 94 ? 0.796 6.310 -13.828 1.00 64.81 94 SER A N 1
ATOM 733 C CA . SER A 1 94 ? 0.157 7.633 -13.857 1.00 64.81 94 SER A CA 1
ATOM 734 C C . SER A 1 94 ? 0.967 8.730 -13.144 1.00 64.81 94 SER A C 1
ATOM 736 O O . SER A 1 94 ? 0.776 9.912 -13.447 1.00 64.81 94 SER A O 1
ATOM 738 N N . GLN A 1 95 ? 1.885 8.368 -12.238 1.00 63.34 95 GLN A N 1
ATOM 739 C CA . GLN A 1 95 ? 2.548 9.327 -11.347 1.00 63.34 95 GLN A CA 1
ATOM 740 C C . GLN A 1 95 ? 3.934 9.817 -11.797 1.00 63.34 95 GLN A C 1
ATOM 742 O O . GLN A 1 95 ? 4.489 10.716 -11.167 1.00 63.34 95 GLN A O 1
ATOM 747 N N . ASN A 1 96 ? 4.496 9.301 -12.898 1.00 59.34 96 ASN A N 1
ATOM 748 C CA . ASN A 1 96 ? 5.822 9.696 -13.416 1.00 59.34 96 ASN A CA 1
ATOM 749 C C . ASN A 1 96 ? 6.968 9.661 -12.370 1.00 59.34 96 ASN A C 1
ATOM 751 O O . ASN A 1 96 ? 7.974 10.357 -12.528 1.00 59.34 96 ASN A O 1
ATOM 755 N N . HIS A 1 97 ? 6.841 8.882 -11.293 1.00 57.34 97 HIS A N 1
ATOM 756 C CA . HIS A 1 97 ? 7.863 8.785 -10.252 1.00 57.34 97 HIS A CA 1
ATOM 757 C C . HIS A 1 97 ? 8.930 7.741 -10.615 1.00 57.34 97 HIS A C 1
ATOM 759 O O . HIS A 1 97 ? 8.621 6.641 -11.071 1.00 57.34 97 HIS A O 1
ATOM 765 N N . ILE A 1 98 ? 10.207 8.085 -10.408 1.00 54.06 98 ILE A N 1
ATOM 766 C CA . ILE A 1 98 ? 11.319 7.127 -10.472 1.00 54.06 98 ILE A CA 1
ATOM 767 C C . ILE A 1 98 ? 11.357 6.412 -9.116 1.00 54.06 98 ILE A C 1
ATOM 769 O O . ILE A 1 98 ? 11.977 6.895 -8.172 1.00 54.06 98 ILE A O 1
ATOM 773 N N . GLY A 1 99 ? 10.650 5.286 -9.019 1.00 63.28 99 GLY A N 1
ATOM 774 C CA . GLY A 1 99 ? 10.487 4.525 -7.775 1.00 63.28 99 GLY A CA 1
ATOM 775 C C . GLY A 1 99 ? 9.363 5.045 -6.869 1.00 63.28 99 GLY A C 1
ATOM 776 O O . GLY A 1 99 ? 8.755 6.079 -7.139 1.00 63.28 99 GLY A O 1
ATOM 777 N N . ILE A 1 100 ? 9.077 4.299 -5.797 1.00 68.31 100 ILE A N 1
ATOM 778 C CA . ILE A 1 100 ? 8.067 4.657 -4.789 1.00 68.31 100 ILE A CA 1
ATOM 779 C C . ILE A 1 100 ? 8.776 5.348 -3.619 1.00 68.31 100 ILE A C 1
ATOM 781 O O . ILE A 1 100 ? 9.624 4.716 -2.983 1.00 68.31 100 ILE A O 1
ATOM 785 N N . PRO A 1 101 ? 8.439 6.604 -3.285 1.00 77.31 101 PRO A N 1
ATOM 786 C CA . PRO A 1 101 ? 8.926 7.232 -2.063 1.00 77.31 101 PRO A CA 1
ATOM 787 C C . PRO A 1 101 ? 8.488 6.438 -0.827 1.00 77.31 101 PRO A C 1
ATOM 789 O O . PRO A 1 101 ? 7.326 6.038 -0.706 1.00 77.31 101 PRO A O 1
ATOM 792 N N . THR A 1 102 ? 9.394 6.242 0.133 1.00 78.12 102 THR A N 1
ATOM 793 C CA . THR A 1 102 ? 9.091 5.475 1.356 1.00 78.12 102 THR A CA 1
ATOM 794 C C . THR A 1 102 ? 7.979 6.142 2.170 1.00 78.12 102 THR A C 1
ATOM 796 O O . THR A 1 102 ? 7.174 5.464 2.808 1.00 78.12 102 THR A O 1
ATOM 799 N N . THR A 1 103 ? 7.905 7.473 2.136 1.00 81.31 103 THR A N 1
ATOM 800 C CA . THR A 1 103 ? 6.835 8.279 2.744 1.00 81.31 103 THR A CA 1
ATOM 801 C C . THR A 1 103 ? 5.460 7.956 2.163 1.00 81.31 103 THR A C 1
ATOM 803 O O . THR A 1 103 ? 4.509 7.739 2.916 1.00 81.31 103 THR A O 1
ATOM 806 N N . LEU A 1 104 ? 5.365 7.844 0.838 1.00 83.62 104 LEU A N 1
ATOM 807 C CA . LEU A 1 104 ? 4.139 7.464 0.144 1.00 83.62 104 LEU A CA 1
ATOM 808 C C . LEU A 1 104 ? 3.736 6.030 0.500 1.00 83.62 104 LEU A C 1
ATOM 810 O O . LEU A 1 104 ? 2.575 5.773 0.804 1.00 83.62 104 LEU A O 1
ATOM 814 N N . LEU A 1 105 ? 4.704 5.115 0.576 1.00 86.94 105 LEU A N 1
ATOM 815 C CA . LEU A 1 105 ? 4.445 3.735 0.982 1.00 86.94 105 LEU A CA 1
ATOM 816 C C . LEU A 1 105 ? 3.927 3.645 2.429 1.00 86.94 105 LEU A C 1
ATOM 818 O O . LEU A 1 105 ? 2.951 2.944 2.686 1.00 86.94 105 LEU A O 1
ATOM 822 N N . LYS A 1 106 ? 4.495 4.424 3.362 1.00 88.81 106 LYS A N 1
ATOM 823 C CA . LYS A 1 106 ? 3.990 4.537 4.746 1.00 88.81 106 LYS A CA 1
ATOM 824 C C . LYS A 1 106 ? 2.560 5.083 4.805 1.00 88.81 106 LYS A C 1
ATOM 826 O O . LYS A 1 106 ? 1.796 4.679 5.680 1.00 88.81 106 LYS A O 1
ATOM 831 N N . TYR A 1 107 ? 2.181 5.968 3.882 1.00 91.50 107 TYR A N 1
ATOM 832 C CA . TYR A 1 107 ? 0.815 6.496 3.796 1.00 91.50 107 TYR A CA 1
ATOM 833 C C . TYR A 1 107 ? -0.207 5.443 3.332 1.00 91.50 107 TYR A C 1
ATOM 835 O O . TYR A 1 107 ? -1.386 5.524 3.666 1.00 91.50 107 TYR A O 1
ATOM 843 N N . HIS A 1 108 ? 0.250 4.412 2.621 1.00 92.69 108 HIS A N 1
ATOM 844 C CA . HIS A 1 108 ? -0.556 3.263 2.203 1.00 92.69 108 HIS A CA 1
ATOM 845 C C . HIS A 1 108 ? -0.690 2.168 3.274 1.00 92.69 108 HIS A C 1
ATOM 847 O O . HIS A 1 108 ? -1.332 1.145 3.024 1.00 92.69 108 HIS A O 1
ATOM 853 N N . VAL A 1 109 ? -0.105 2.360 4.461 1.00 93.00 109 VAL A N 1
ATOM 854 C CA . VAL A 1 109 ? -0.129 1.386 5.559 1.00 93.00 109 VAL A CA 1
ATOM 855 C C . VAL A 1 109 ? -0.960 1.920 6.722 1.00 93.00 109 VAL A C 1
ATOM 857 O O . VAL A 1 109 ? -0.688 2.996 7.252 1.00 93.00 109 VAL A O 1
ATOM 860 N N . ILE A 1 110 ? -1.937 1.131 7.166 1.00 93.25 110 ILE A N 1
ATOM 861 C CA . ILE A 1 110 ? -2.680 1.323 8.413 1.00 93.25 110 ILE A CA 1
ATOM 862 C C . ILE A 1 110 ? -2.050 0.430 9.498 1.00 93.25 110 ILE A C 1
ATOM 864 O O . ILE A 1 110 ? -1.923 -0.777 9.278 1.00 93.25 110 ILE A O 1
ATOM 868 N N . PRO A 1 111 ? -1.705 0.959 10.687 1.00 91.06 111 PRO A N 1
ATOM 869 C CA . PRO A 1 111 ? -1.036 0.211 11.755 1.00 91.06 111 PRO A CA 1
ATOM 870 C C . PRO A 1 111 ? -1.996 -0.655 12.600 1.00 91.06 111 PRO A C 1
ATOM 872 O O . PRO A 1 111 ? -1.814 -0.800 13.808 1.00 91.06 111 PRO A O 1
ATOM 875 N N . PHE A 1 112 ? -3.067 -1.172 11.996 1.00 90.06 112 PHE A N 1
ATOM 876 C CA . PHE A 1 112 ? -4.013 -2.100 12.619 1.00 90.06 112 PHE A CA 1
ATOM 877 C C . PHE A 1 112 ? -4.788 -2.884 11.555 1.00 90.06 112 PHE A C 1
ATOM 879 O O . PHE A 1 112 ? -4.769 -2.566 10.361 1.00 90.06 112 PHE A O 1
ATOM 886 N N . LYS A 1 113 ? -5.486 -3.930 12.005 1.00 92.19 113 LYS A N 1
ATOM 887 C CA . LYS A 1 113 ? -6.275 -4.824 11.157 1.00 92.19 113 LYS A CA 1
ATOM 888 C C . LYS A 1 113 ? -7.524 -4.121 10.614 1.00 92.19 113 LYS A C 1
ATOM 890 O O . LYS A 1 113 ? -8.400 -3.731 11.384 1.00 92.19 113 LYS A O 1
ATOM 895 N N . VAL A 1 114 ? -7.632 -4.030 9.294 1.00 94.25 114 VAL A N 1
ATOM 896 C CA . VAL A 1 114 ? -8.808 -3.538 8.572 1.00 94.25 114 VAL A CA 1
ATOM 897 C C . VAL A 1 114 ? -9.130 -4.552 7.483 1.00 94.25 114 VAL A C 1
ATOM 899 O O . VAL A 1 114 ? -8.586 -4.507 6.385 1.00 94.25 114 VAL A O 1
ATOM 902 N N . ASP A 1 115 ? -9.998 -5.506 7.808 1.00 94.38 115 ASP A N 1
ATOM 903 C CA . ASP A 1 115 ? -10.519 -6.472 6.838 1.00 94.38 115 ASP A CA 1
ATOM 904 C C . ASP A 1 115 ? -11.659 -5.867 6.000 1.00 94.38 115 ASP A C 1
ATOM 906 O O . ASP A 1 115 ? -12.145 -4.756 6.268 1.00 94.38 115 ASP A O 1
ATOM 910 N N . ARG A 1 116 ? -12.105 -6.599 4.973 1.00 95.06 116 ARG A N 1
ATOM 911 C CA . ARG A 1 116 ? -13.186 -6.146 4.089 1.00 95.06 116 ARG A CA 1
ATOM 912 C C . ARG A 1 116 ? -14.438 -5.778 4.878 1.00 95.06 116 ARG A C 1
ATOM 914 O O . ARG A 1 116 ? -15.030 -4.726 4.650 1.00 95.06 116 ARG A O 1
ATOM 921 N N . LYS A 1 117 ? -14.832 -6.624 5.831 1.00 94.00 117 LYS A N 1
ATOM 922 C CA . LYS A 1 117 ? -16.045 -6.434 6.636 1.00 94.00 117 LYS A CA 1
ATOM 923 C C . LYS A 1 117 ? -15.954 -5.172 7.494 1.00 94.00 117 LYS A C 1
ATOM 925 O O . LYS A 1 117 ? -16.927 -4.424 7.596 1.00 94.00 117 LYS A O 1
ATOM 930 N N . THR A 1 118 ? -14.801 -4.919 8.098 1.00 93.50 118 THR A N 1
ATOM 931 C CA . THR A 1 118 ? -14.519 -3.734 8.917 1.00 93.50 118 THR A CA 1
ATOM 932 C C . THR A 1 118 ? -14.631 -2.474 8.072 1.00 93.50 118 THR A C 1
ATOM 934 O O . THR A 1 118 ? -15.327 -1.527 8.449 1.00 93.50 118 THR A O 1
ATOM 937 N N . LEU A 1 119 ? -14.018 -2.478 6.889 1.00 93.25 119 LEU A N 1
ATOM 938 C CA . LEU A 1 119 ? -14.069 -1.326 6.003 1.00 93.25 119 LEU A CA 1
ATOM 939 C C . LEU A 1 119 ? -15.472 -1.114 5.424 1.00 93.25 119 LEU A C 1
ATOM 941 O O . LEU A 1 119 ? -15.970 0.007 5.450 1.00 93.25 119 LEU A O 1
ATOM 945 N N . GLU A 1 120 ? -16.163 -2.163 4.972 1.00 92.44 120 GLU A N 1
ATOM 946 C CA . GLU A 1 120 ? -17.532 -2.086 4.439 1.00 92.44 120 GLU A CA 1
ATOM 947 C C . GLU A 1 120 ? -18.552 -1.629 5.495 1.00 92.44 120 GLU A C 1
ATOM 949 O O . GLU A 1 120 ? -19.414 -0.804 5.184 1.00 92.44 120 GLU A O 1
ATOM 954 N N . SER A 1 121 ? -18.423 -2.089 6.741 1.00 93.06 121 SER A N 1
ATOM 955 C CA . SER A 1 121 ? -19.335 -1.734 7.840 1.00 93.06 121 SER A CA 1
ATOM 956 C C . SER A 1 121 ? -19.086 -0.353 8.447 1.00 93.06 121 SER A C 1
ATOM 958 O O . SER A 1 121 ? -19.986 0.218 9.063 1.00 93.06 121 SER A O 1
ATOM 960 N N . SER A 1 122 ? -17.896 0.212 8.246 1.00 92.00 122 SER A N 1
ATOM 961 C CA . SER A 1 122 ? -17.575 1.555 8.723 1.00 92.00 122 SER A CA 1
ATOM 962 C C . SER A 1 122 ? -18.441 2.622 8.032 1.00 92.00 122 SER A C 1
ATOM 964 O O . SER A 1 122 ? -18.704 2.520 6.831 1.00 92.00 122 SER A O 1
ATOM 966 N N . PRO A 1 123 ? -18.904 3.667 8.731 1.00 91.69 123 PRO A N 1
ATOM 967 C CA . PRO A 1 123 ? -19.588 4.788 8.092 1.00 91.69 123 PRO A CA 1
ATOM 968 C C . PRO A 1 123 ? -18.744 5.465 6.998 1.00 91.69 123 PRO A C 1
ATOM 970 O O . PRO A 1 123 ? -17.516 5.499 7.049 1.00 91.69 123 PRO A O 1
ATOM 973 N N . VAL A 1 124 ? -19.401 6.054 5.996 1.00 90.81 124 VAL A N 1
ATOM 974 C CA . VAL A 1 124 ? -18.717 6.992 5.087 1.00 90.81 124 VAL A CA 1
ATOM 975 C C . VAL A 1 124 ? -18.234 8.188 5.914 1.00 90.81 124 VAL A C 1
ATOM 977 O O . VAL A 1 124 ? -18.989 8.709 6.735 1.00 90.81 124 VAL A O 1
ATOM 980 N N . GLY A 1 125 ? -16.984 8.602 5.717 1.00 88.62 125 GLY A N 1
ATOM 981 C CA . GLY A 1 125 ? -16.306 9.603 6.543 1.00 88.62 125 GLY A CA 1
ATOM 982 C C . GLY A 1 125 ? -15.497 9.021 7.708 1.00 88.62 125 GLY A C 1
ATOM 983 O O . GLY A 1 125 ? -14.916 9.783 8.475 1.00 88.62 125 GLY A O 1
ATOM 984 N N . SER A 1 126 ? -15.448 7.693 7.876 1.00 92.25 126 SER A N 1
ATOM 985 C CA . SER A 1 126 ? -14.582 7.069 8.885 1.00 92.25 126 SER A CA 1
ATOM 986 C C . SER A 1 126 ? -13.105 7.285 8.577 1.00 92.25 126 SER A C 1
ATOM 988 O O . SER A 1 126 ? -12.674 7.086 7.444 1.00 92.25 126 SER A O 1
ATOM 990 N N . ASN A 1 127 ? -12.345 7.639 9.614 1.00 93.31 127 ASN A N 1
ATOM 991 C CA . ASN A 1 127 ? -10.919 7.927 9.541 1.00 93.31 127 ASN A CA 1
ATOM 992 C C . ASN A 1 127 ? -10.089 6.706 9.946 1.00 93.31 127 ASN A C 1
ATOM 994 O O . ASN A 1 127 ? -10.344 6.090 10.981 1.00 93.31 127 ASN A O 1
ATOM 998 N N . PHE A 1 128 ? -9.044 6.432 9.178 1.00 91.88 128 PHE A N 1
ATOM 999 C CA . PHE A 1 128 ? -8.070 5.378 9.403 1.00 91.88 128 PHE A CA 1
ATOM 1000 C C . PHE A 1 128 ? -6.677 6.013 9.459 1.00 91.88 128 PHE A C 1
ATOM 1002 O O . PHE A 1 128 ? -6.178 6.474 8.429 1.00 91.88 128 PHE A O 1
ATOM 1009 N N . PRO A 1 129 ? -6.052 6.117 10.645 1.00 91.56 129 PRO A N 1
ATOM 1010 C CA . PRO A 1 129 ? -4.707 6.664 10.736 1.00 91.56 129 PRO A CA 1
ATOM 1011 C C . PRO A 1 129 ? -3.715 5.775 9.983 1.00 91.56 129 PRO A C 1
ATOM 1013 O O . PRO A 1 129 ? -3.879 4.556 9.924 1.00 91.56 129 PRO A O 1
ATOM 1016 N N . THR A 1 130 ? -2.696 6.404 9.404 1.00 90.94 130 THR A N 1
ATOM 1017 C CA . THR A 1 130 ? -1.645 5.726 8.637 1.00 90.94 130 THR A CA 1
ATOM 1018 C C . THR A 1 130 ? -0.360 5.641 9.448 1.00 90.94 130 THR A C 1
ATOM 1020 O O . THR A 1 130 ? -0.234 6.260 10.506 1.00 90.94 130 THR A O 1
ATOM 1023 N N . LEU A 1 131 ? 0.611 4.877 8.951 1.00 87.81 131 LEU A N 1
ATOM 1024 C CA . LEU A 1 131 ? 1.940 4.794 9.551 1.00 87.81 131 LEU A CA 1
ATOM 1025 C C . LEU A 1 131 ? 2.785 6.057 9.300 1.00 87.81 131 LEU A C 1
ATOM 1027 O O . LEU A 1 131 ? 3.817 6.255 9.941 1.00 87.81 131 LEU A O 1
ATOM 1031 N N . LEU A 1 132 ? 2.368 6.926 8.376 1.00 86.69 132 LEU A N 1
ATOM 1032 C CA . LEU A 1 132 ? 3.017 8.212 8.161 1.00 86.69 132 LEU A CA 1
ATOM 1033 C C . LEU A 1 132 ? 2.603 9.193 9.269 1.00 86.69 132 LEU A C 1
ATOM 1035 O O . LEU A 1 132 ? 1.487 9.714 9.283 1.00 86.69 132 LEU A O 1
ATOM 1039 N N . ALA A 1 133 ? 3.521 9.448 10.204 1.00 79.81 133 ALA A N 1
ATOM 1040 C CA . ALA A 1 133 ? 3.295 10.377 11.305 1.00 79.81 133 ALA A CA 1
ATOM 1041 C C . ALA A 1 133 ? 2.919 11.779 10.795 1.00 79.81 133 ALA A C 1
ATOM 1043 O O . ALA A 1 133 ? 3.473 12.264 9.811 1.00 79.81 133 ALA A O 1
ATOM 1044 N N . ASN A 1 134 ? 1.990 12.437 11.494 1.00 80.50 134 ASN A N 1
ATOM 1045 C CA . ASN A 1 134 ? 1.493 13.787 11.193 1.00 80.50 134 ASN A CA 1
ATOM 1046 C C . ASN A 1 134 ? 0.784 13.956 9.832 1.00 80.50 134 ASN A C 1
ATOM 1048 O O . ASN A 1 134 ? 0.435 15.081 9.475 1.00 80.50 134 ASN A O 1
ATOM 1052 N N . ALA A 1 135 ? 0.521 12.874 9.092 1.00 83.88 135 ALA A N 1
ATOM 1053 C CA . ALA A 1 135 ? -0.288 12.927 7.879 1.00 83.88 135 ALA A CA 1
ATOM 1054 C C . ALA A 1 135 ? -1.797 12.835 8.189 1.00 83.88 135 ALA A C 1
ATOM 1056 O O . ALA A 1 135 ? -2.189 12.194 9.171 1.00 83.88 135 ALA A O 1
ATOM 1057 N N . PRO A 1 136 ? -2.674 13.432 7.355 1.00 88.56 136 PRO A N 1
ATOM 1058 C CA . PRO A 1 136 ? -4.120 13.262 7.485 1.00 88.56 136 PRO A CA 1
ATOM 1059 C C . PRO A 1 136 ? -4.529 11.785 7.383 1.00 88.56 136 PRO A C 1
ATOM 1061 O O . PRO A 1 136 ? -3.965 11.062 6.561 1.00 88.56 136 PRO A O 1
ATOM 1064 N N . PRO A 1 137 ? -5.513 11.311 8.167 1.00 90.88 137 PRO A N 1
ATOM 1065 C CA . PRO A 1 137 ? -5.955 9.924 8.086 1.00 90.88 137 PRO A CA 1
ATOM 1066 C C . PRO A 1 137 ? -6.548 9.616 6.707 1.00 90.88 137 PRO A C 1
ATOM 1068 O O . PRO A 1 137 ? -7.105 10.493 6.045 1.00 90.88 137 PRO A O 1
ATOM 1071 N N . LEU A 1 138 ? -6.485 8.349 6.306 1.00 93.25 138 LEU A N 1
ATOM 1072 C CA . LEU A 1 138 ? -7.274 7.865 5.181 1.00 93.25 138 LEU A CA 1
ATOM 1073 C C . LEU A 1 138 ? -8.751 7.909 5.563 1.00 93.25 138 LEU A C 1
ATOM 1075 O O . LEU A 1 138 ? -9.122 7.526 6.671 1.00 93.25 138 LEU A O 1
ATOM 1079 N N . VAL A 1 139 ? -9.605 8.352 4.653 1.00 92.75 139 VAL A N 1
ATOM 1080 C CA . VAL A 1 139 ? -11.036 8.483 4.901 1.00 92.75 139 VAL A CA 1
ATOM 1081 C C . VAL A 1 139 ? -11.799 7.523 4.012 1.00 92.75 139 VAL A C 1
ATOM 1083 O O . VAL A 1 139 ? -11.646 7.536 2.788 1.00 92.75 139 VAL A O 1
ATOM 1086 N N . LYS A 1 140 ? -12.680 6.715 4.607 1.00 92.94 140 LYS A N 1
ATOM 1087 C CA . LYS A 1 140 ? -13.639 5.937 3.823 1.00 92.94 140 LYS A CA 1
ATOM 1088 C C . LYS A 1 140 ? -14.568 6.886 3.080 1.00 92.94 140 LYS A C 1
ATOM 1090 O O . LYS A 1 140 ? -15.298 7.677 3.675 1.00 92.94 140 LYS A O 1
ATOM 1095 N N . THR A 1 141 ? -14.586 6.734 1.773 1.00 90.88 141 THR A N 1
ATOM 1096 C CA . THR A 1 141 ? -15.407 7.486 0.832 1.00 90.88 141 THR A CA 1
ATOM 1097 C C . THR A 1 141 ? -16.320 6.521 0.080 1.00 90.88 141 THR A C 1
ATOM 1099 O O . THR A 1 141 ? -16.356 5.311 0.338 1.00 90.88 141 THR A O 1
ATOM 1102 N N . ARG A 1 142 ? -17.124 7.072 -0.819 1.00 89.31 142 ARG A N 1
ATOM 1103 C CA . ARG A 1 142 ? -17.924 6.304 -1.761 1.00 89.31 142 ARG A CA 1
ATOM 1104 C C . ARG A 1 142 ? -17.816 7.002 -3.099 1.00 89.31 142 ARG A C 1
ATOM 1106 O O . ARG A 1 142 ? -18.038 8.212 -3.159 1.00 89.31 142 ARG A O 1
ATOM 1113 N N . LEU A 1 143 ? -17.510 6.244 -4.144 1.00 83.94 143 LEU A N 1
ATOM 1114 C CA . LEU A 1 143 ? -17.387 6.822 -5.472 1.00 83.94 143 LEU A CA 1
ATOM 1115 C C . LEU A 1 143 ? -18.711 7.476 -5.901 1.00 83.94 143 LEU A C 1
ATOM 1117 O O . LEU A 1 143 ? -19.790 6.915 -5.660 1.00 83.94 143 LEU A O 1
ATOM 1121 N N . PRO A 1 144 ? -18.656 8.651 -6.551 1.00 76.50 144 PRO A N 1
ATOM 1122 C CA . PRO A 1 144 ? -19.842 9.289 -7.099 1.00 76.50 144 PRO A CA 1
ATOM 1123 C C . PRO A 1 144 ? -20.570 8.332 -8.043 1.00 76.50 144 PRO A C 1
ATOM 1125 O O . PRO A 1 144 ? -19.950 7.683 -8.882 1.00 76.50 144 PRO A O 1
ATOM 1128 N N . TYR A 1 145 ? -21.896 8.262 -7.924 1.00 76.38 145 TYR A N 1
ATOM 1129 C CA . TYR A 1 145 ? -22.770 7.469 -8.801 1.00 76.38 145 TYR A CA 1
ATOM 1130 C C . TYR A 1 145 ? -22.599 5.943 -8.729 1.00 76.38 145 TYR A C 1
ATOM 1132 O O . TYR A 1 145 ? -23.328 5.232 -9.422 1.00 76.38 145 TYR A O 1
ATOM 1140 N N . THR A 1 146 ? -21.729 5.415 -7.862 1.00 77.31 146 THR A N 1
ATOM 1141 C CA . THR A 1 146 ? -21.617 3.970 -7.622 1.00 77.31 146 THR A CA 1
ATOM 1142 C C . THR A 1 146 ? -21.844 3.627 -6.144 1.00 77.31 146 THR A C 1
ATOM 1144 O O . THR A 1 146 ? -21.874 4.478 -5.250 1.00 77.31 146 THR A O 1
ATOM 1147 N N . SER A 1 147 ? -22.118 2.354 -5.856 1.00 78.56 147 SER A N 1
ATOM 1148 C CA . SER A 1 147 ? -22.140 1.816 -4.487 1.00 78.56 147 SER A CA 1
ATOM 1149 C C . SER A 1 147 ? -20.804 1.233 -4.052 1.00 78.56 147 SER A C 1
ATOM 1151 O O . SER A 1 147 ? -20.748 0.528 -3.049 1.00 78.56 147 SER A O 1
ATOM 1153 N N . GLU A 1 148 ? -19.748 1.500 -4.813 1.00 87.94 148 GLU A N 1
ATOM 1154 C CA . GLU A 1 148 ? -18.435 0.924 -4.574 1.00 87.94 148 GLU A CA 1
ATOM 1155 C C . GLU A 1 148 ? -17.733 1.652 -3.427 1.00 87.94 148 GLU A C 1
ATOM 1157 O O . GLU A 1 148 ? -17.837 2.874 -3.271 1.00 87.94 148 GLU A O 1
ATOM 1162 N N . VAL A 1 149 ? -17.033 0.875 -2.602 1.00 91.12 149 VAL A N 1
ATOM 1163 C CA . VAL A 1 149 ? -16.243 1.409 -1.495 1.00 91.12 149 VAL A CA 1
ATOM 1164 C C . VAL A 1 149 ? -14.967 2.026 -2.052 1.00 91.12 149 VAL A C 1
ATOM 1166 O O . VAL A 1 149 ? -14.264 1.411 -2.856 1.00 91.12 149 VAL A O 1
ATOM 1169 N N . SER A 1 150 ? -14.659 3.228 -1.582 1.00 92.88 150 SER A N 1
ATOM 1170 C CA . SER A 1 150 ? -13.404 3.910 -1.864 1.00 92.88 150 SER A CA 1
ATOM 1171 C C . SER A 1 150 ? -12.774 4.427 -0.578 1.00 92.88 150 SER A C 1
ATOM 1173 O O . SER A 1 150 ? -13.430 4.567 0.458 1.00 92.88 150 SER A O 1
ATOM 1175 N N . VAL A 1 151 ? -11.483 4.716 -0.636 1.00 93.50 151 VAL A N 1
ATOM 1176 C CA . VAL A 1 151 ? -10.721 5.352 0.439 1.00 93.50 151 VAL A CA 1
ATOM 1177 C C . VAL A 1 151 ? -9.986 6.532 -0.180 1.00 93.50 151 VAL A C 1
ATOM 1179 O O . VAL A 1 151 ? -9.320 6.360 -1.192 1.00 93.50 151 VAL A O 1
ATOM 1182 N N . ASN A 1 152 ? -10.151 7.737 0.365 1.00 92.25 152 ASN A N 1
ATOM 1183 C CA . ASN A 1 152 ? -9.658 8.979 -0.247 1.00 92.25 152 ASN A CA 1
ATOM 1184 C C . ASN A 1 152 ? -10.038 9.136 -1.737 1.00 92.25 152 ASN A C 1
ATOM 1186 O O . ASN A 1 152 ? -9.208 9.521 -2.554 1.00 92.25 152 ASN A O 1
ATOM 1190 N N . ASP A 1 153 ? -11.277 8.782 -2.097 1.00 90.69 153 ASP A N 1
ATOM 1191 C CA . ASP A 1 153 ? -11.798 8.717 -3.473 1.00 90.69 153 ASP A CA 1
ATOM 1192 C C . ASP A 1 153 ? -11.050 7.760 -4.420 1.00 90.69 153 ASP A C 1
ATOM 1194 O O . ASP A 1 153 ? -11.330 7.718 -5.617 1.00 90.69 153 ASP A O 1
ATOM 1198 N N . VAL A 1 154 ? -10.166 6.916 -3.886 1.00 91.94 154 VAL A N 1
ATOM 1199 C CA . VAL A 1 154 ? -9.517 5.831 -4.622 1.00 91.94 154 VAL A CA 1
ATOM 1200 C C . VAL A 1 154 ? -10.320 4.546 -4.453 1.00 91.94 154 VAL A C 1
ATOM 1202 O O . VAL A 1 154 ? -10.634 4.120 -3.337 1.00 91.94 154 VAL A O 1
ATOM 1205 N N . LYS A 1 155 ? -10.655 3.912 -5.576 1.00 94.31 155 LYS A N 1
ATOM 1206 C CA . LYS A 1 155 ? -11.403 2.655 -5.618 1.00 94.31 155 LYS A CA 1
ATOM 1207 C C . LYS A 1 155 ? -10.591 1.497 -5.037 1.00 94.31 155 LYS A C 1
ATOM 1209 O O . LYS A 1 155 ? -9.421 1.329 -5.377 1.00 94.31 155 LYS A O 1
ATOM 1214 N N . ILE A 1 156 ? -11.248 0.651 -4.244 1.00 94.94 156 ILE A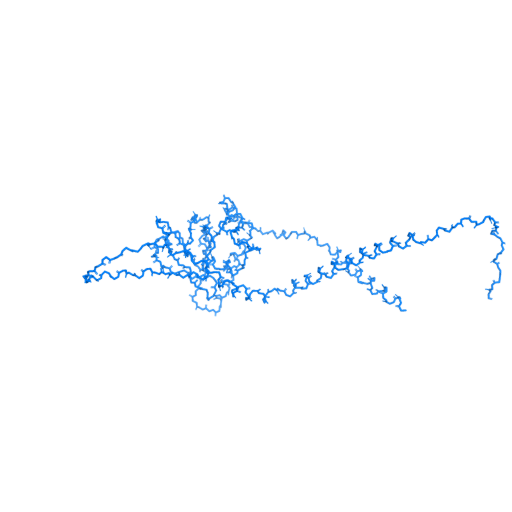 N 1
ATOM 1215 C CA . ILE A 1 156 ? -10.710 -0.665 -3.880 1.00 94.94 156 ILE A CA 1
ATOM 1216 C C . ILE A 1 156 ? -11.055 -1.648 -4.997 1.00 94.94 156 ILE A C 1
ATOM 1218 O O . ILE A 1 156 ? -12.228 -1.849 -5.318 1.00 94.94 156 ILE A O 1
ATOM 1222 N N . MET A 1 157 ? -10.019 -2.215 -5.605 1.00 94.88 157 MET A N 1
ATOM 1223 C CA . MET A 1 157 ? -10.108 -3.103 -6.763 1.00 94.88 157 MET A CA 1
ATOM 1224 C C . MET A 1 157 ? -10.218 -4.561 -6.335 1.00 94.88 157 MET A C 1
ATOM 1226 O O . MET A 1 157 ? -11.113 -5.270 -6.791 1.00 94.88 157 MET A O 1
ATOM 1230 N N . ASP A 1 158 ? -9.362 -4.968 -5.401 1.00 95.44 158 ASP A N 1
ATOM 1231 C CA . ASP A 1 158 ? -9.275 -6.335 -4.911 1.00 95.44 158 ASP A CA 1
ATOM 1232 C C . ASP A 1 158 ? -9.271 -6.335 -3.385 1.00 95.44 158 ASP A C 1
ATOM 1234 O O . ASP A 1 158 ? -8.544 -5.584 -2.736 1.00 95.44 158 ASP A O 1
ATOM 1238 N N . TRP A 1 159 ? -10.103 -7.183 -2.796 1.00 95.56 159 TRP A N 1
ATOM 1239 C CA . TRP A 1 159 ? -10.204 -7.317 -1.348 1.00 95.56 159 TRP A CA 1
ATOM 1240 C C . TRP A 1 159 ? -9.335 -8.463 -0.870 1.00 95.56 159 TRP A C 1
ATOM 1242 O O . TRP A 1 159 ? -9.434 -9.552 -1.433 1.00 95.56 159 TRP A O 1
ATOM 1252 N N . GLU A 1 160 ? -8.569 -8.230 0.196 1.00 94.44 160 GLU A N 1
ATOM 1253 C CA . GLU A 1 160 ? -7.809 -9.270 0.901 1.00 94.44 160 GLU A CA 1
ATOM 1254 C C . GLU A 1 160 ? -7.010 -10.159 -0.064 1.00 94.44 160 GLU A C 1
ATOM 1256 O O . GLU A 1 160 ? -7.084 -11.383 0.006 1.00 94.44 160 GLU A O 1
ATOM 1261 N N . ILE A 1 161 ? -6.256 -9.525 -0.974 1.00 94.44 161 ILE A N 1
ATOM 1262 C CA . ILE A 1 161 ? -5.308 -10.198 -1.874 1.00 94.44 161 ILE A CA 1
ATOM 1263 C C . ILE A 1 161 ? -4.444 -11.164 -1.062 1.00 94.44 161 ILE A C 1
ATOM 1265 O O . ILE A 1 161 ? -4.256 -12.306 -1.450 1.00 94.44 161 ILE A O 1
ATOM 1269 N N . TYR A 1 162 ? -3.984 -10.709 0.101 1.00 93.31 162 TYR A N 1
ATOM 1270 C CA . TYR A 1 162 ? -3.284 -11.522 1.079 1.00 93.31 162 TYR A CA 1
ATOM 1271 C C . TYR A 1 162 ? -3.826 -11.226 2.477 1.00 93.31 162 TYR A C 1
ATOM 1273 O O . TYR A 1 162 ? -4.146 -10.078 2.794 1.00 93.31 162 TYR A O 1
ATOM 1281 N N . ASN A 1 163 ? -3.945 -12.258 3.311 1.00 93.00 163 ASN A N 1
ATOM 1282 C CA . ASN A 1 163 ? -4.410 -12.135 4.688 1.00 93.00 163 ASN A CA 1
ATOM 1283 C C . ASN A 1 163 ? -3.915 -13.328 5.518 1.00 93.00 163 ASN A C 1
ATOM 1285 O O . ASN A 1 163 ? -4.479 -14.419 5.430 1.00 93.00 163 ASN A O 1
ATOM 1289 N N . ASP A 1 164 ? -2.885 -13.122 6.337 1.00 90.06 164 ASP A N 1
ATOM 1290 C CA . ASP A 1 164 ? -2.394 -14.118 7.309 1.00 90.06 164 ASP A CA 1
ATOM 1291 C C . ASP A 1 164 ? -2.811 -13.804 8.759 1.00 90.06 164 ASP A C 1
ATOM 1293 O O . ASP A 1 164 ? -2.440 -14.505 9.700 1.00 90.06 164 ASP A O 1
ATOM 1297 N N . GLY A 1 165 ? -3.621 -12.758 8.944 1.00 87.50 165 GLY A N 1
ATOM 1298 C CA . GLY A 1 165 ? -4.072 -12.267 10.243 1.00 87.50 165 GLY A CA 1
ATOM 1299 C C . GLY A 1 165 ? -3.184 -11.189 10.870 1.00 87.50 165 GLY A C 1
ATOM 1300 O O . GLY A 1 165 ? -3.715 -10.402 11.661 1.00 87.50 165 GLY A O 1
ATOM 1301 N N . GLU A 1 166 ? -1.903 -11.100 10.499 1.00 89.44 166 GLU A N 1
ATOM 1302 C CA . GLU A 1 166 ? -0.984 -10.026 10.913 1.00 89.44 166 GLU A CA 1
ATOM 1303 C C . GLU A 1 166 ? -0.806 -8.985 9.804 1.00 89.44 166 GLU A C 1
ATOM 1305 O O . GLU A 1 166 ? -0.767 -7.788 10.074 1.00 89.44 166 GLU A O 1
ATOM 1310 N N . VAL A 1 167 ? -0.757 -9.420 8.551 1.00 91.50 167 VAL A N 1
ATOM 1311 C CA . VAL A 1 167 ? -0.667 -8.583 7.361 1.00 91.50 167 VAL A CA 1
ATOM 1312 C C . VAL A 1 167 ? -1.906 -8.826 6.511 1.00 91.50 167 VAL A C 1
ATOM 1314 O O . VAL A 1 167 ? -2.195 -9.947 6.091 1.00 91.50 167 VAL A O 1
ATOM 1317 N N . ILE A 1 168 ? -2.642 -7.751 6.240 1.00 94.06 168 ILE A N 1
ATOM 1318 C CA . ILE A 1 168 ? -3.755 -7.746 5.288 1.00 94.06 168 ILE A CA 1
ATOM 1319 C C . ILE A 1 168 ? -3.386 -6.851 4.120 1.00 94.06 168 ILE A C 1
ATOM 1321 O O . ILE A 1 168 ? -2.946 -5.723 4.329 1.00 94.06 168 ILE A O 1
ATOM 1325 N N . VAL A 1 169 ? -3.613 -7.322 2.899 1.00 95.19 169 VAL A N 1
ATOM 1326 C CA . VAL A 1 169 ? -3.356 -6.554 1.683 1.00 95.19 169 VAL A CA 1
ATOM 1327 C C . VAL A 1 169 ? -4.632 -6.395 0.875 1.00 95.19 169 VAL A C 1
ATOM 1329 O O . VAL A 1 169 ? -5.245 -7.382 0.477 1.00 95.19 169 VAL A O 1
ATOM 1332 N N . HIS A 1 170 ? -5.017 -5.152 0.601 1.00 96.69 170 HIS A N 1
ATOM 1333 C CA . HIS A 1 170 ? -6.085 -4.816 -0.344 1.00 96.69 170 HIS A CA 1
ATOM 1334 C C . HIS A 1 170 ? -5.487 -4.137 -1.569 1.00 96.69 170 HIS A C 1
ATOM 1336 O O . HIS A 1 170 ? -4.525 -3.383 -1.458 1.00 96.69 170 HIS A O 1
ATOM 1342 N N . GLY A 1 171 ? -6.071 -4.373 -2.731 1.00 95.75 171 GLY A N 1
ATOM 1343 C CA . GLY A 1 171 ? -5.702 -3.731 -3.979 1.00 95.75 171 GLY A CA 1
ATOM 1344 C C . GLY A 1 171 ? -6.473 -2.436 -4.209 1.00 95.75 171 GLY A C 1
ATOM 1345 O O . GLY A 1 171 ? -7.696 -2.409 -4.067 1.00 95.75 171 GLY A O 1
ATOM 1346 N N . VAL A 1 172 ? -5.789 -1.370 -4.616 1.00 95.00 172 VAL A N 1
ATOM 1347 C CA . VAL A 1 172 ? -6.375 -0.054 -4.911 1.00 95.00 172 VAL A CA 1
ATOM 1348 C C . VAL A 1 172 ? -5.963 0.450 -6.285 1.00 95.00 172 VAL A C 1
ATOM 1350 O O . VAL A 1 172 ? -4.871 0.149 -6.764 1.00 95.00 172 VAL A O 1
ATOM 1353 N N . ASP A 1 173 ? -6.852 1.204 -6.925 1.00 92.94 173 ASP A N 1
ATOM 1354 C CA . ASP A 1 173 ? -6.677 1.636 -8.316 1.00 92.94 173 ASP A CA 1
ATOM 1355 C C . ASP A 1 173 ? -5.513 2.629 -8.493 1.00 92.94 173 ASP A C 1
ATOM 1357 O O . ASP A 1 173 ? -4.753 2.523 -9.452 1.00 92.94 173 ASP A O 1
ATOM 1361 N N . ASP A 1 174 ? -5.320 3.537 -7.532 1.00 90.94 174 ASP A N 1
ATOM 1362 C CA . ASP A 1 174 ? -4.321 4.615 -7.577 1.00 90.94 174 ASP A CA 1
ATOM 1363 C C . ASP A 1 174 ? -3.720 4.882 -6.180 1.00 90.94 174 ASP A C 1
ATOM 1365 O O . ASP A 1 174 ? -4.090 4.246 -5.188 1.00 90.94 174 ASP A O 1
ATOM 1369 N N . TYR A 1 175 ? -2.778 5.816 -6.078 1.00 89.38 175 TYR A N 1
ATOM 1370 C CA . TYR A 1 175 ? -2.216 6.231 -4.798 1.00 89.38 175 TYR A CA 1
ATOM 1371 C C . TYR A 1 175 ? -3.155 7.136 -4.008 1.00 89.38 175 TYR A C 1
ATOM 1373 O O . TYR A 1 175 ? -3.874 7.975 -4.558 1.00 89.38 175 TYR A O 1
ATOM 1381 N N . PHE A 1 176 ? -3.066 7.050 -2.685 1.00 90.50 176 PHE A N 1
ATOM 1382 C CA . PHE A 1 176 ? -3.741 7.997 -1.815 1.00 90.50 176 PHE A CA 1
ATOM 1383 C C . PHE A 1 176 ? -2.999 9.329 -1.792 1.00 90.50 176 PHE A C 1
ATOM 1385 O O . PHE A 1 176 ? -1.793 9.394 -1.565 1.00 90.50 176 PHE A O 1
ATOM 1392 N N . ASN A 1 177 ? -3.748 10.414 -1.964 1.00 84.81 177 ASN A N 1
ATOM 1393 C CA . ASN A 1 177 ? -3.215 11.764 -1.867 1.00 84.81 177 ASN A CA 1
ATOM 1394 C C . ASN A 1 177 ? -3.194 12.229 -0.395 1.00 84.81 177 ASN A C 1
ATOM 1396 O O . ASN A 1 177 ? -4.267 12.356 0.195 1.00 84.81 177 ASN A O 1
ATOM 1400 N N . PRO A 1 178 ? -2.032 12.560 0.202 1.00 81.38 178 PRO A N 1
ATOM 1401 C CA . PRO A 1 178 ? -1.973 13.103 1.562 1.00 81.38 178 PRO A CA 1
ATOM 1402 C C . PRO A 1 178 ? -2.659 14.466 1.714 1.00 81.38 178 PRO A C 1
ATOM 1404 O O . PRO A 1 178 ? -3.049 14.842 2.813 1.00 81.38 178 PRO A O 1
ATOM 1407 N N . ALA A 1 179 ? -2.832 15.213 0.619 1.00 79.25 179 ALA A N 1
ATOM 1408 C CA . ALA A 1 179 ? -3.576 16.472 0.595 1.00 79.25 179 ALA A CA 1
ATOM 1409 C C . ALA A 1 179 ? -5.088 16.270 0.375 1.00 79.25 179 ALA A C 1
ATOM 1411 O O . ALA A 1 179 ? -5.795 17.218 0.024 1.00 79.25 179 ALA A O 1
ATOM 1412 N N . PHE A 1 180 ? -5.586 15.040 0.525 1.00 77.06 180 PHE A N 1
ATOM 1413 C CA . PHE A 1 180 ? -7.001 14.739 0.379 1.00 77.06 180 PHE A CA 1
ATOM 1414 C C . PHE A 1 180 ? -7.829 15.491 1.429 1.00 77.06 180 PHE A C 1
ATOM 1416 O O . PHE A 1 180 ? -7.625 15.349 2.634 1.00 77.06 180 PHE A O 1
ATOM 1423 N N . ALA A 1 181 ? -8.783 16.293 0.956 1.00 69.81 181 ALA A N 1
ATOM 1424 C CA . ALA A 1 181 ? -9.720 17.027 1.790 1.00 69.81 181 ALA A CA 1
ATOM 1425 C C . ALA A 1 181 ? -11.141 16.567 1.464 1.00 69.81 181 ALA A C 1
ATOM 1427 O O . ALA A 1 181 ? -11.628 16.763 0.350 1.00 69.81 181 ALA A O 1
ATOM 1428 N N . VAL A 1 182 ? -11.821 15.982 2.450 1.00 62.75 182 VAL A N 1
ATOM 1429 C CA . VAL A 1 182 ? -13.233 15.621 2.309 1.00 62.75 182 VAL A CA 1
ATOM 1430 C C . VAL A 1 182 ? -14.063 16.896 2.375 1.00 62.75 182 VAL A C 1
ATOM 1432 O O . VAL A 1 182 ? -14.290 17.450 3.453 1.00 62.75 182 VAL A O 1
ATOM 1435 N N . VAL A 1 183 ? -14.549 17.363 1.227 1.00 55.66 183 VAL A N 1
ATOM 1436 C CA . VAL A 1 183 ? -15.632 18.348 1.201 1.00 55.66 183 VAL A CA 1
ATOM 1437 C C . VAL A 1 183 ? -16.925 17.585 1.447 1.00 55.66 183 VAL A C 1
ATOM 1439 O O . VAL A 1 183 ? -17.524 17.034 0.527 1.00 55.66 183 VAL A O 1
ATOM 1442 N N . TYR A 1 184 ? -17.359 17.517 2.705 1.00 46.84 184 TYR A N 1
ATOM 1443 C CA . TYR A 1 184 ? -18.711 17.056 2.993 1.00 46.84 184 TYR A CA 1
ATOM 1444 C C . TYR A 1 184 ? -19.685 18.050 2.351 1.00 46.84 184 TYR A C 1
ATOM 1446 O O . TYR A 1 184 ? -19.612 19.239 2.676 1.00 46.84 184 TYR A O 1
ATOM 1454 N N . PRO A 1 185 ? -20.620 17.624 1.480 1.00 42.12 185 PRO A N 1
ATOM 1455 C CA . PRO A 1 185 ? -21.780 18.450 1.216 1.00 42.12 185 PRO A CA 1
ATOM 1456 C C . PRO A 1 185 ? -22.513 18.564 2.552 1.00 42.12 185 PRO A C 1
ATOM 1458 O O . PRO A 1 185 ? -23.142 17.610 3.019 1.00 42.12 185 PRO A O 1
ATOM 1461 N N . SER A 1 186 ? -22.357 19.715 3.211 1.00 36.62 186 SER A N 1
ATOM 1462 C CA . SER A 1 186 ? -23.178 20.103 4.351 1.00 36.62 186 SER A CA 1
ATOM 1463 C C . SER A 1 186 ? -24.610 19.747 4.006 1.00 36.62 186 SER A C 1
ATOM 1465 O O . SER A 1 186 ? -25.086 20.111 2.928 1.00 36.62 186 SER A O 1
ATOM 1467 N N . ARG A 1 187 ? -25.259 18.973 4.887 1.00 37.81 187 ARG A N 1
ATOM 1468 C CA . ARG A 1 187 ? -26.667 18.602 4.752 1.00 37.81 187 ARG A CA 1
ATOM 1469 C C . ARG A 1 187 ? -27.401 19.841 4.278 1.00 37.81 187 ARG A C 1
ATOM 1471 O O . ARG A 1 187 ? -27.400 20.845 4.987 1.00 37.81 187 ARG A O 1
ATOM 1478 N N . VAL A 1 188 ? -27.963 19.762 3.074 1.00 36.44 188 VAL A N 1
ATOM 1479 C CA . VAL A 1 188 ? -28.921 20.736 2.572 1.00 36.44 188 VAL A CA 1
ATOM 1480 C C . VAL A 1 188 ? -29.866 20.996 3.732 1.00 36.44 188 VAL A C 1
ATOM 1482 O O . VAL A 1 188 ? -30.575 20.084 4.170 1.00 36.44 188 VAL A O 1
ATOM 1485 N N . ALA A 1 189 ? -29.791 22.200 4.291 1.00 37.62 189 ALA A N 1
ATOM 1486 C CA . ALA A 1 189 ? -30.750 22.675 5.256 1.00 37.62 189 ALA A CA 1
ATOM 1487 C C . ALA A 1 189 ? -32.086 22.721 4.513 1.00 37.62 189 ALA A C 1
ATOM 1489 O O . ALA A 1 189 ? -32.438 23.707 3.878 1.00 37.62 189 ALA A O 1
ATOM 1490 N N . LYS A 1 190 ? -32.821 21.606 4.538 1.00 42.19 190 LYS A N 1
ATOM 1491 C CA . LYS A 1 190 ? -34.256 21.598 4.292 1.00 42.19 190 LYS A CA 1
ATOM 1492 C C . LYS A 1 190 ? -34.906 22.241 5.510 1.00 42.19 190 LYS A C 1
ATOM 1494 O O . LYS A 1 190 ? -35.437 21.557 6.378 1.00 42.19 190 LYS A O 1
ATOM 1499 N N . GLN A 1 191 ? -34.837 23.559 5.570 1.00 36.59 191 GLN A N 1
ATOM 1500 C CA . GLN A 1 191 ? -35.869 24.360 6.201 1.00 36.59 191 GLN A CA 1
ATOM 1501 C C . GLN A 1 191 ? -36.401 25.255 5.098 1.00 36.59 191 GLN A C 1
ATOM 1503 O O . GLN A 1 191 ? -35.736 26.184 4.655 1.00 36.59 191 GLN A O 1
ATOM 1508 N N . GLY A 1 192 ? -37.561 24.854 4.580 1.00 42.44 192 GLY A N 1
ATOM 1509 C CA . GLY A 1 192 ? -38.306 25.663 3.639 1.00 42.44 192 GLY A CA 1
ATOM 1510 C C . GLY A 1 192 ? -38.640 27.002 4.276 1.00 42.44 192 GLY A C 1
ATOM 1511 O O . GLY A 1 192 ? -39.089 27.053 5.420 1.00 42.44 192 GLY A O 1
ATOM 1512 N N . LEU A 1 193 ? -38.419 28.057 3.510 1.00 44.19 193 LEU A N 1
ATOM 1513 C CA . LEU A 1 193 ? -39.256 29.235 3.559 1.00 44.19 193 LEU A CA 1
ATOM 1514 C C . LEU A 1 193 ? -39.228 29.851 2.161 1.00 44.19 193 LEU A C 1
ATOM 1516 O O . LEU A 1 193 ? -38.213 30.379 1.720 1.00 44.19 193 LEU A O 1
ATOM 1520 N N . ASP A 1 194 ? -40.313 29.574 1.451 1.00 54.38 194 ASP A N 1
ATOM 1521 C CA . ASP A 1 194 ? -40.967 30.342 0.398 1.00 54.38 194 ASP A CA 1
ATOM 1522 C C . ASP A 1 194 ? -40.246 31.622 -0.069 1.00 54.38 194 ASP A C 1
ATOM 1524 O O . ASP A 1 194 ? -39.999 32.539 0.709 1.00 54.38 194 ASP A O 1
ATOM 1528 N N . ASP A 1 195 ? -40.011 31.718 -1.378 1.00 43.97 195 ASP A N 1
ATOM 1529 C CA . ASP A 1 195 ? -40.763 32.609 -2.275 1.00 43.97 195 ASP A CA 1
ATOM 1530 C C . ASP A 1 195 ? -39.892 33.176 -3.418 1.00 43.97 195 ASP A C 1
ATOM 1532 O O . ASP A 1 195 ? -38.766 33.627 -3.233 1.00 43.97 195 ASP A O 1
ATOM 1536 N N . HIS A 1 196 ? -40.489 33.158 -4.607 1.00 47.59 196 HIS A N 1
ATOM 1537 C CA . HIS A 1 196 ? -40.181 33.918 -5.819 1.00 47.59 196 HIS A CA 1
ATOM 1538 C C . HIS A 1 196 ? -38.799 33.926 -6.520 1.00 47.59 196 HIS A C 1
ATOM 1540 O O . HIS A 1 196 ? -37.806 34.467 -6.049 1.00 47.59 196 HIS A O 1
ATOM 1546 N N . ARG A 1 197 ? -38.934 33.600 -7.819 1.00 42.59 197 ARG A N 1
ATOM 1547 C CA . ARG A 1 197 ? -38.383 34.213 -9.049 1.00 42.59 197 ARG A CA 1
ATOM 1548 C C . ARG A 1 197 ? -37.352 33.391 -9.825 1.00 42.59 197 ARG A C 1
ATOM 1550 O O . ARG A 1 197 ? -36.333 32.957 -9.312 1.00 42.59 197 ARG A O 1
ATOM 1557 N N . ALA A 1 198 ? -37.721 33.207 -11.093 1.00 53.16 198 ALA A N 1
ATOM 1558 C CA . ALA A 1 198 ? -36.904 32.741 -12.193 1.00 53.16 198 ALA A CA 1
ATOM 1559 C C . ALA A 1 198 ? -35.616 33.559 -12.304 1.00 53.16 198 ALA A C 1
ATOM 1561 O O . ALA A 1 198 ? -35.650 34.759 -12.050 1.00 53.16 198 ALA A O 1
ATOM 1562 N N . ASP A 1 199 ? -34.533 32.906 -12.705 1.00 45.06 199 ASP A N 1
ATOM 1563 C CA . ASP A 1 199 ? -33.860 33.226 -13.960 1.00 45.06 199 ASP A CA 1
ATOM 1564 C C . ASP A 1 199 ? -32.929 32.064 -14.331 1.00 45.06 199 ASP A C 1
ATOM 1566 O O . ASP A 1 199 ? -32.355 31.382 -13.478 1.00 45.06 199 ASP A O 1
ATOM 1570 N N . ASP A 1 200 ? -32.901 31.788 -15.628 1.00 60.16 200 ASP A N 1
ATOM 1571 C CA . ASP A 1 200 ? -32.096 30.771 -16.280 1.00 60.16 200 ASP A CA 1
ATOM 1572 C C . ASP A 1 200 ? -30.610 31.121 -16.152 1.00 60.16 200 ASP A C 1
ATOM 1574 O O . ASP A 1 200 ? -30.188 32.139 -16.683 1.00 60.16 200 ASP A O 1
ATOM 1578 N N . ASP A 1 201 ? -29.805 30.265 -15.517 1.00 45.25 201 ASP A N 1
ATOM 1579 C CA . ASP A 1 201 ? -28.349 30.321 -15.666 1.00 45.25 201 ASP A CA 1
ATOM 1580 C C . ASP A 1 201 ? -27.733 28.911 -15.680 1.00 45.25 201 ASP A C 1
ATOM 1582 O O . ASP A 1 201 ? -27.652 28.180 -14.691 1.00 45.25 201 ASP A O 1
ATOM 1586 N N . GLU A 1 202 ? -27.353 28.539 -16.900 1.00 45.88 202 GLU A N 1
ATOM 1587 C CA . GLU A 1 202 ? -26.276 27.649 -17.326 1.00 45.88 202 GLU A CA 1
ATOM 1588 C C . GLU A 1 202 ? -25.436 27.000 -16.200 1.00 45.88 202 GLU A C 1
ATOM 1590 O O . GLU A 1 202 ? -24.510 27.587 -15.637 1.00 45.88 202 GLU A O 1
ATOM 1595 N N . ILE A 1 203 ? -25.702 25.715 -15.924 1.00 40.97 203 ILE A N 1
ATOM 1596 C CA . ILE A 1 203 ? -24.881 24.884 -15.032 1.00 40.97 203 ILE A CA 1
ATOM 1597 C C . ILE A 1 203 ? -23.546 24.588 -15.725 1.00 40.97 203 ILE A C 1
ATOM 1599 O O . ILE A 1 203 ? -23.354 23.561 -16.381 1.00 40.97 203 ILE A O 1
ATOM 1603 N N . ARG A 1 204 ? -22.585 25.491 -15.541 1.00 40.28 204 ARG A N 1
ATOM 1604 C CA . ARG A 1 204 ? -21.170 25.217 -15.767 1.00 40.28 204 ARG A CA 1
ATOM 1605 C C . ARG A 1 204 ? -20.667 24.333 -14.630 1.00 40.28 204 ARG A C 1
ATOM 1607 O O . ARG A 1 204 ? -20.533 24.775 -13.491 1.00 40.28 204 ARG A O 1
ATOM 1614 N N . SER A 1 205 ? -20.394 23.069 -14.942 1.00 40.69 205 SER A N 1
ATOM 1615 C CA . SER A 1 205 ? -19.733 22.129 -14.035 1.00 40.69 205 SER A CA 1
ATOM 1616 C C . SER A 1 205 ? -18.455 22.750 -13.447 1.00 40.69 205 SER A C 1
ATOM 1618 O O . SER A 1 205 ? -17.636 23.261 -14.220 1.00 40.69 205 SER A O 1
ATOM 1620 N N . PRO A 1 206 ? -18.218 22.691 -12.122 1.00 35.62 206 PRO A N 1
ATOM 1621 C CA . PRO A 1 206 ? -16.924 23.055 -11.580 1.00 35.62 206 PRO A CA 1
ATOM 1622 C C . PRO A 1 206 ? -15.928 21.966 -11.970 1.00 35.62 206 PRO A C 1
ATOM 1624 O O . PRO A 1 206 ? -15.944 20.840 -11.474 1.00 35.62 206 PRO A O 1
ATOM 1627 N N . SER A 1 207 ? -15.083 22.327 -12.927 1.00 37.72 207 SER A N 1
ATOM 1628 C CA . SER A 1 207 ? -13.898 21.599 -13.333 1.00 37.72 207 SER A CA 1
ATOM 1629 C C . SER A 1 207 ? -13.046 21.231 -12.122 1.00 37.72 207 SER A C 1
ATOM 1631 O O . SER A 1 207 ? -12.655 22.101 -11.346 1.00 37.72 207 SER A O 1
ATOM 1633 N N . SER A 1 208 ? -12.735 19.938 -12.034 1.00 39.84 208 SER A N 1
ATOM 1634 C CA . SER A 1 208 ? -11.550 19.342 -11.416 1.00 39.84 208 SER A CA 1
ATOM 1635 C C . SER A 1 208 ? -10.450 20.364 -11.090 1.00 39.84 208 SER A C 1
ATOM 1637 O O . SER A 1 208 ? -9.665 20.765 -11.952 1.00 39.84 208 SER A O 1
ATOM 1639 N N . CYS A 1 209 ? -10.369 20.770 -9.823 1.00 37.00 209 CYS A N 1
ATOM 1640 C CA . CYS A 1 209 ? -9.191 21.445 -9.302 1.00 37.00 209 CYS A CA 1
ATOM 1641 C C . CYS A 1 209 ? -8.095 20.393 -9.113 1.00 37.00 209 CYS A C 1
ATOM 1643 O O . CYS A 1 209 ? -7.965 19.793 -8.047 1.00 37.00 209 CYS A O 1
ATOM 1645 N N . LYS A 1 210 ? -7.283 20.181 -10.155 1.00 48.75 210 LYS A N 1
ATOM 1646 C CA . LYS A 1 210 ? -5.939 19.608 -10.010 1.00 48.75 210 LYS A CA 1
ATOM 1647 C C . LYS A 1 210 ? -5.111 20.554 -9.136 1.00 48.75 210 LYS A C 1
ATOM 1649 O O . LYS A 1 210 ? -4.481 21.489 -9.626 1.00 48.75 210 LYS A O 1
ATOM 1654 N N . SER A 1 211 ? -5.159 20.339 -7.823 1.00 39.56 211 SER A N 1
ATOM 1655 C CA . SER A 1 211 ? -4.349 21.067 -6.847 1.00 39.56 211 SER A CA 1
ATOM 1656 C C . SER A 1 211 ? -2.937 20.480 -6.810 1.00 39.56 211 SER A C 1
ATOM 1658 O O . SER A 1 211 ? -2.561 19.722 -5.919 1.00 39.56 211 SER A O 1
ATOM 1660 N N . ASN A 1 212 ? -2.132 20.843 -7.807 1.00 45.00 212 ASN A N 1
ATOM 1661 C CA . ASN A 1 212 ? -0.713 20.489 -7.891 1.00 45.00 212 ASN A CA 1
ATOM 1662 C C . ASN A 1 212 ? 0.149 21.427 -7.030 1.00 45.00 212 ASN A C 1
ATOM 1664 O O . ASN A 1 212 ? 1.095 22.033 -7.535 1.00 45.00 212 ASN A O 1
ATOM 1668 N N . ARG A 1 213 ? -0.185 21.617 -5.745 1.00 40.94 213 ARG A N 1
ATOM 1669 C CA . ARG A 1 213 ? 0.559 22.570 -4.898 1.00 40.94 213 ARG A CA 1
ATOM 1670 C C . ARG A 1 213 ? 0.985 22.111 -3.506 1.00 40.94 213 ARG A C 1
ATOM 1672 O O . ARG A 1 213 ? 1.569 22.918 -2.797 1.00 40.94 213 ARG A O 1
ATOM 1679 N N . SER A 1 214 ? 0.828 20.835 -3.144 1.00 47.84 214 SER A N 1
ATOM 1680 C CA . SER A 1 214 ? 1.264 20.359 -1.814 1.00 47.84 214 SER A CA 1
ATOM 1681 C C . SER A 1 214 ? 2.302 19.233 -1.803 1.00 47.84 214 SER A C 1
ATOM 1683 O O . SER A 1 214 ? 2.883 18.979 -0.755 1.00 47.84 214 SER A O 1
ATOM 1685 N N . LEU A 1 215 ? 2.594 18.579 -2.934 1.00 49.12 215 LEU A N 1
ATOM 1686 C CA . LEU A 1 215 ? 3.604 17.507 -2.970 1.00 49.12 215 LEU A CA 1
ATOM 1687 C C . LEU A 1 215 ? 5.042 18.039 -2.970 1.00 49.12 215 LEU A C 1
ATOM 1689 O O . LEU A 1 215 ? 5.935 17.387 -2.448 1.00 49.12 215 LEU A O 1
ATOM 1693 N N . PHE A 1 216 ? 5.269 19.253 -3.479 1.00 45.12 216 PHE A N 1
ATOM 1694 C CA . PHE A 1 216 ? 6.604 19.857 -3.507 1.00 45.12 216 PHE A CA 1
ATOM 1695 C C . PHE A 1 216 ? 7.164 20.122 -2.099 1.00 45.12 216 PHE A C 1
ATOM 1697 O O . PHE A 1 216 ? 8.370 20.080 -1.915 1.00 45.12 216 PHE A O 1
ATOM 1704 N N . LEU A 1 217 ? 6.307 20.352 -1.097 1.00 45.00 217 LEU A N 1
ATOM 1705 C CA . LEU A 1 217 ? 6.747 20.540 0.290 1.00 45.00 217 LEU A CA 1
ATO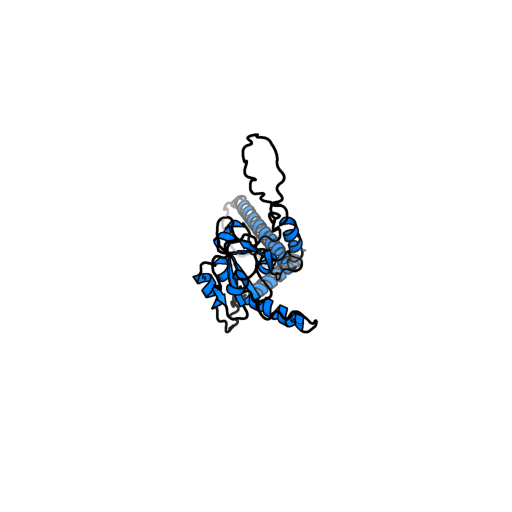M 1706 C C . LEU A 1 217 ? 7.020 19.212 1.007 1.00 45.00 217 LEU A C 1
ATOM 1708 O O . LEU A 1 217 ? 7.970 19.146 1.772 1.00 45.00 217 LEU A O 1
ATOM 1712 N N . VAL A 1 218 ? 6.263 18.152 0.702 1.00 51.41 218 VAL A N 1
ATOM 1713 C CA . VAL A 1 218 ? 6.507 16.807 1.260 1.00 51.41 218 VAL A CA 1
ATOM 1714 C C . VAL A 1 218 ? 7.771 16.177 0.657 1.00 51.41 218 VAL A C 1
ATOM 1716 O O . VAL A 1 218 ? 8.529 15.521 1.358 1.00 51.41 218 VAL A O 1
ATOM 1719 N N . LEU A 1 219 ? 8.053 16.433 -0.625 1.00 48.31 219 LEU A N 1
ATOM 1720 C CA . LEU A 1 219 ? 9.255 15.931 -1.305 1.00 48.31 219 LEU A CA 1
ATOM 1721 C C . LEU A 1 219 ? 10.539 16.685 -0.918 1.00 48.31 219 LEU A C 1
ATOM 1723 O O . LEU A 1 219 ? 11.631 16.133 -1.022 1.00 48.31 219 LEU A O 1
ATOM 1727 N N . MET A 1 220 ? 10.433 17.941 -0.475 1.00 44.66 220 MET A N 1
ATOM 1728 C CA . MET A 1 220 ? 11.603 18.748 -0.104 1.00 44.66 220 MET A CA 1
ATOM 1729 C C . MET A 1 220 ? 12.179 18.403 1.274 1.00 44.66 220 MET A C 1
ATOM 1731 O O . MET A 1 220 ? 13.296 18.818 1.579 1.00 44.66 220 MET A O 1
ATOM 1735 N N . GLU A 1 221 ? 11.471 17.608 2.078 1.00 49.22 221 GLU A N 1
ATOM 1736 C CA . GLU A 1 221 ? 11.982 17.089 3.351 1.00 49.22 221 GLU A CA 1
ATOM 1737 C C . GLU A 1 221 ? 12.869 15.836 3.155 1.00 49.22 221 GLU A C 1
ATOM 1739 O O . GLU A 1 221 ? 13.729 15.547 3.981 1.00 49.22 221 GLU A O 1
ATOM 1744 N N . GLU A 1 222 ? 12.771 15.151 2.007 1.00 46.56 222 GLU A N 1
ATOM 1745 C CA . GLU A 1 222 ? 13.499 13.898 1.717 1.00 46.56 222 GLU A CA 1
ATOM 1746 C C . GLU A 1 222 ? 14.870 14.100 1.031 1.00 46.56 222 GLU A C 1
ATOM 1748 O O . GLU A 1 222 ? 15.639 13.152 0.869 1.00 46.56 222 GLU A O 1
ATOM 1753 N N . VAL A 1 223 ? 15.245 15.333 0.663 1.00 46.72 223 VAL A N 1
ATOM 1754 C CA . VAL A 1 223 ? 16.592 15.617 0.112 1.00 46.72 223 VAL A CA 1
ATOM 1755 C C . VAL A 1 223 ? 17.673 15.604 1.211 1.00 46.72 223 VAL A C 1
ATOM 1757 O O . VAL A 1 223 ? 18.863 15.532 0.908 1.00 46.72 223 VAL A O 1
ATOM 1760 N N . VAL A 1 224 ? 17.285 15.605 2.491 1.00 48.56 224 VAL A N 1
ATOM 1761 C CA . VAL A 1 224 ? 18.216 15.691 3.632 1.00 48.56 224 VAL A CA 1
ATOM 1762 C C . VAL A 1 224 ? 18.738 14.323 4.109 1.00 48.56 224 VAL A C 1
ATOM 1764 O O . VAL A 1 224 ? 19.757 14.280 4.793 1.00 48.56 224 VAL A O 1
ATOM 1767 N N . GLU A 1 225 ? 18.151 13.198 3.684 1.00 48.62 225 GLU A N 1
ATOM 1768 C CA . GLU A 1 225 ? 18.569 11.852 4.129 1.00 48.62 225 GLU A CA 1
ATOM 1769 C C . GLU A 1 225 ? 19.068 10.934 3.005 1.00 48.62 225 GLU A C 1
ATOM 1771 O O . GLU A 1 225 ? 18.968 9.710 3.085 1.00 48.62 225 GLU A O 1
ATOM 1776 N N . TRP A 1 226 ? 19.695 11.483 1.961 1.00 48.25 226 TRP A N 1
ATOM 1777 C CA . TRP A 1 226 ? 20.578 10.628 1.166 1.00 48.25 226 TRP A CA 1
ATOM 1778 C C . TRP A 1 226 ? 21.768 10.255 2.054 1.00 48.25 226 TRP A C 1
ATOM 1780 O O . TRP A 1 226 ? 22.508 11.156 2.465 1.00 48.25 226 TRP A O 1
ATOM 1790 N N . PRO A 1 227 ? 21.983 8.964 2.380 1.00 59.16 227 PRO A N 1
ATOM 1791 C CA . PRO A 1 227 ? 23.124 8.580 3.189 1.00 59.16 227 PRO A CA 1
ATOM 1792 C C . PRO A 1 227 ? 24.373 9.095 2.476 1.00 59.16 227 PRO A C 1
ATOM 1794 O O . PRO A 1 227 ? 24.499 8.972 1.256 1.00 59.16 227 PRO A O 1
ATOM 1797 N N . ILE A 1 228 ? 25.279 9.721 3.227 1.00 61.44 228 ILE A N 1
ATOM 1798 C CA . ILE A 1 228 ? 26.490 10.398 2.724 1.00 61.44 228 ILE A CA 1
ATOM 1799 C C . ILE A 1 228 ? 27.276 9.512 1.731 1.00 61.44 228 ILE A C 1
ATOM 1801 O O . ILE A 1 228 ? 27.938 10.007 0.817 1.00 61.44 228 ILE A O 1
ATOM 1805 N N . THR A 1 229 ? 27.140 8.190 1.853 1.00 58.84 229 THR A N 1
ATOM 1806 C CA . THR A 1 229 ? 27.649 7.171 0.930 1.00 58.84 229 THR A CA 1
ATOM 1807 C C . THR A 1 229 ? 27.155 7.318 -0.512 1.00 58.84 229 THR A C 1
ATOM 1809 O O . THR A 1 229 ? 27.956 7.164 -1.430 1.00 58.84 229 THR A O 1
ATOM 1812 N N . ASN A 1 230 ? 25.888 7.663 -0.747 1.00 69.62 230 ASN A N 1
ATOM 1813 C CA . ASN A 1 230 ? 25.329 7.806 -2.096 1.00 69.62 230 ASN A CA 1
ATOM 1814 C C . ASN A 1 230 ? 25.817 9.090 -2.777 1.00 69.62 230 ASN A C 1
ATOM 1816 O O . ASN A 1 230 ? 26.121 9.081 -3.968 1.00 69.62 230 ASN A O 1
ATOM 1820 N N . VAL A 1 231 ? 25.979 10.177 -2.018 1.00 76.12 231 VAL A N 1
ATOM 1821 C CA . VAL A 1 231 ? 26.557 11.431 -2.531 1.00 76.12 231 VAL A CA 1
ATOM 1822 C C . VAL A 1 231 ? 28.028 11.230 -2.904 1.00 76.12 231 VAL A C 1
ATOM 1824 O O . VAL A 1 231 ? 28.458 11.658 -3.976 1.00 76.12 231 VAL A O 1
ATOM 1827 N N . LEU A 1 232 ? 28.787 10.512 -2.069 1.00 76.06 232 LEU A N 1
ATOM 1828 C CA . LEU A 1 232 ? 30.168 10.125 -2.375 1.00 76.06 232 LEU A CA 1
ATOM 1829 C C . LEU A 1 232 ? 30.257 9.211 -3.602 1.00 76.06 232 LEU A C 1
ATOM 1831 O O . LEU A 1 232 ? 31.149 9.397 -4.429 1.00 76.06 232 LEU A O 1
ATOM 1835 N N . LEU A 1 233 ? 29.331 8.262 -3.757 1.00 77.94 233 LEU A N 1
ATOM 1836 C CA . LEU A 1 233 ? 29.291 7.370 -4.915 1.00 77.94 233 LEU A CA 1
ATOM 1837 C C . LEU A 1 233 ? 29.022 8.144 -6.212 1.00 77.94 233 LEU A C 1
ATOM 1839 O O . LEU A 1 233 ? 29.728 7.950 -7.201 1.00 77.94 233 LEU A O 1
ATOM 1843 N N . ILE A 1 234 ? 28.054 9.064 -6.201 1.00 80.12 234 ILE A N 1
ATOM 1844 C CA . ILE A 1 234 ? 27.748 9.919 -7.355 1.00 80.12 234 ILE A CA 1
ATOM 1845 C C . ILE A 1 234 ? 28.946 10.821 -7.683 1.00 80.12 234 ILE A C 1
ATOM 1847 O O . ILE A 1 234 ? 29.339 10.917 -8.846 1.00 80.12 234 ILE A O 1
ATOM 1851 N N . ALA A 1 235 ? 29.585 11.423 -6.675 1.00 81.25 235 ALA A N 1
ATOM 1852 C CA . ALA A 1 235 ? 30.787 12.231 -6.874 1.00 81.25 235 ALA A CA 1
ATOM 1853 C C . ALA A 1 235 ? 31.938 11.413 -7.491 1.00 81.25 235 ALA A C 1
ATOM 1855 O O . ALA A 1 235 ? 32.593 11.878 -8.426 1.00 81.25 235 ALA A O 1
ATOM 1856 N N . LEU A 1 236 ? 32.149 10.174 -7.033 1.00 88.75 236 LEU A N 1
ATOM 1857 C CA . LEU A 1 236 ? 33.145 9.264 -7.605 1.00 88.75 236 LEU A CA 1
ATOM 1858 C C . LEU A 1 236 ? 32.826 8.902 -9.060 1.00 88.75 236 LEU A C 1
ATOM 1860 O O . LEU A 1 236 ? 33.729 8.923 -9.896 1.00 88.75 236 LEU A O 1
ATOM 1864 N N . LEU A 1 237 ? 31.562 8.628 -9.392 1.00 87.56 237 LEU A N 1
ATOM 1865 C CA . LEU A 1 237 ? 31.150 8.333 -10.769 1.00 87.56 237 LEU A CA 1
ATOM 1866 C C . LEU A 1 237 ? 31.396 9.519 -11.710 1.00 87.56 237 LEU A C 1
ATOM 1868 O O . LEU A 1 237 ? 31.894 9.325 -12.821 1.00 87.56 237 LEU A O 1
ATOM 1872 N N . VAL A 1 238 ? 31.126 10.745 -11.256 1.00 88.88 238 VAL A N 1
ATOM 1873 C CA . VAL A 1 238 ? 31.392 11.968 -12.031 1.00 88.88 238 VAL A CA 1
ATOM 1874 C C . VAL A 1 238 ? 32.892 12.158 -12.271 1.00 88.88 238 VAL A C 1
ATOM 1876 O O . VAL A 1 238 ? 33.306 12.443 -13.397 1.00 88.88 238 VAL A O 1
ATOM 1879 N N . VAL A 1 239 ? 33.725 11.945 -11.248 1.00 91.50 239 VAL A N 1
ATOM 1880 C CA . VAL A 1 239 ? 35.190 12.029 -11.382 1.00 91.50 239 VAL A CA 1
ATOM 1881 C C . VAL A 1 239 ? 35.714 10.963 -12.347 1.00 91.50 239 VAL A C 1
ATOM 1883 O O . VAL A 1 239 ? 36.520 11.271 -13.226 1.00 91.50 239 VAL A O 1
ATOM 1886 N N . MET A 1 240 ? 35.225 9.726 -12.242 1.00 90.25 240 MET A N 1
ATOM 1887 C CA . MET A 1 240 ? 35.620 8.638 -13.140 1.00 90.25 240 MET A CA 1
ATOM 1888 C C . MET A 1 240 ? 35.220 8.922 -14.592 1.00 90.25 240 MET A C 1
ATOM 1890 O O . MET A 1 240 ? 36.038 8.736 -15.496 1.00 90.25 240 MET A O 1
ATOM 1894 N N . ALA A 1 241 ? 34.013 9.439 -14.829 1.00 89.38 241 ALA A N 1
ATOM 1895 C CA . ALA A 1 241 ? 33.573 9.841 -16.164 1.00 89.38 241 ALA A CA 1
ATOM 1896 C C . ALA A 1 241 ? 34.464 10.950 -16.753 1.00 89.38 241 ALA A C 1
ATOM 1898 O O . ALA A 1 241 ? 34.871 10.866 -17.914 1.00 89.38 241 ALA A O 1
ATOM 1899 N N . ALA A 1 242 ? 34.841 11.948 -15.946 1.00 90.38 242 ALA A N 1
ATOM 1900 C CA . ALA A 1 242 ? 35.743 13.016 -16.374 1.00 90.38 242 ALA A CA 1
ATOM 1901 C C . ALA A 1 242 ? 37.145 12.490 -16.736 1.00 90.38 242 ALA A C 1
ATOM 1903 O O . ALA A 1 242 ? 37.723 12.917 -17.737 1.00 90.38 242 ALA A O 1
ATOM 1904 N N . ILE A 1 243 ? 37.672 11.521 -15.977 1.00 92.12 243 ILE A N 1
ATOM 1905 C CA . ILE A 1 243 ? 38.956 10.869 -16.280 1.00 92.12 243 ILE A CA 1
ATOM 1906 C C . ILE A 1 243 ? 38.871 10.089 -17.598 1.00 92.12 243 ILE A C 1
ATOM 1908 O O . ILE A 1 243 ? 39.769 10.207 -18.431 1.00 92.12 243 ILE A O 1
ATOM 1912 N N . ILE A 1 244 ? 37.795 9.327 -17.824 1.00 91.62 244 ILE A N 1
ATOM 1913 C CA . ILE A 1 244 ? 37.602 8.558 -19.066 1.00 91.62 244 ILE A CA 1
ATOM 1914 C C . ILE A 1 244 ? 37.532 9.492 -20.280 1.00 91.62 244 ILE A C 1
ATOM 1916 O O . ILE A 1 244 ? 38.183 9.233 -21.298 1.00 91.62 244 ILE A O 1
ATOM 1920 N N . LEU A 1 245 ? 36.795 10.600 -20.170 1.00 91.75 245 LEU A N 1
ATOM 1921 C CA . LEU A 1 245 ? 36.729 11.621 -21.218 1.00 91.75 245 LEU A CA 1
ATOM 1922 C C . LEU A 1 245 ? 38.098 12.273 -21.449 1.00 91.75 245 LEU A C 1
ATOM 1924 O O . LEU A 1 245 ? 38.527 12.403 -22.594 1.00 91.75 245 LEU A O 1
ATOM 1928 N N . GLY A 1 246 ? 38.828 12.601 -20.381 1.00 91.12 246 GLY A N 1
ATOM 1929 C CA . GLY A 1 246 ? 40.179 13.156 -20.465 1.00 91.12 246 GLY A CA 1
ATOM 1930 C C . GLY A 1 246 ? 41.170 12.216 -21.156 1.00 91.12 246 GLY A C 1
ATOM 1931 O O . GLY A 1 246 ? 41.908 12.643 -22.042 1.00 91.12 246 GLY A O 1
ATOM 1932 N N . LEU A 1 247 ? 41.152 10.923 -20.820 1.00 88.38 247 LEU A N 1
ATOM 1933 C CA . LEU A 1 247 ? 41.993 9.907 -21.462 1.00 88.38 247 LEU A CA 1
ATOM 1934 C C . LEU A 1 247 ? 41.609 9.675 -22.927 1.00 88.38 247 LEU A C 1
ATOM 1936 O O . LEU A 1 247 ? 42.485 9.449 -23.764 1.00 88.38 247 LEU A O 1
ATOM 1940 N N . SER A 1 248 ? 40.318 9.758 -23.246 1.00 88.50 248 SER A N 1
ATOM 1941 C CA . SER A 1 248 ? 39.825 9.658 -24.623 1.00 88.50 248 SER A CA 1
ATOM 1942 C C . SER A 1 248 ? 40.302 10.845 -25.463 1.00 88.50 248 SER A C 1
ATOM 1944 O O . SER A 1 248 ? 40.854 10.644 -26.545 1.00 88.50 248 SER A O 1
ATOM 1946 N N . CYS A 1 249 ? 40.203 12.067 -24.929 1.00 87.50 249 CYS A N 1
ATOM 1947 C CA . CYS A 1 249 ? 40.763 13.267 -25.552 1.00 87.50 249 CYS A CA 1
ATOM 1948 C C . CYS A 1 249 ? 42.291 13.190 -25.681 1.00 87.50 249 CYS A C 1
ATOM 1950 O O . CYS A 1 249 ? 42.837 13.531 -26.727 1.00 87.50 249 CYS A O 1
ATOM 1952 N N . TYR A 1 250 ? 42.990 12.696 -24.657 1.00 84.44 250 TYR A N 1
ATOM 1953 C CA . TYR A 1 250 ? 44.443 12.533 -24.692 1.00 84.44 250 TYR A CA 1
ATOM 1954 C C . TYR A 1 250 ? 44.883 11.543 -25.775 1.00 84.44 250 TYR A C 1
ATOM 1956 O O . TYR A 1 250 ? 45.787 11.845 -26.549 1.00 84.44 250 TYR A O 1
ATOM 1964 N N . ARG A 1 251 ? 44.213 10.388 -25.891 1.00 84.50 251 ARG A N 1
ATOM 1965 C CA . ARG A 1 251 ? 44.472 9.419 -26.968 1.00 84.50 251 ARG A CA 1
ATOM 1966 C C . ARG A 1 251 ? 44.196 10.002 -28.347 1.00 84.50 251 ARG A C 1
ATOM 1968 O O . ARG A 1 251 ? 44.960 9.735 -29.270 1.00 84.50 251 ARG A O 1
ATOM 1975 N N . TYR A 1 252 ? 43.131 10.787 -28.484 1.00 82.81 252 TYR A N 1
ATOM 1976 C CA . TYR A 1 252 ? 42.807 11.456 -29.740 1.00 82.81 252 TYR A CA 1
ATOM 1977 C C . TYR A 1 252 ? 43.913 12.438 -30.152 1.00 82.81 252 TYR A C 1
ATOM 1979 O O . TYR A 1 252 ? 44.394 12.394 -31.283 1.00 82.81 252 TYR A O 1
ATOM 1987 N N . LEU A 1 253 ? 44.386 13.259 -29.211 1.00 80.12 253 LEU A N 1
ATOM 1988 C CA . LEU A 1 253 ? 45.474 14.206 -29.454 1.00 80.12 253 LEU A CA 1
ATOM 1989 C C . LEU A 1 253 ? 46.810 13.504 -29.720 1.00 80.12 253 LEU A C 1
ATOM 1991 O O . LEU A 1 253 ? 47.529 13.907 -30.628 1.00 80.12 253 LEU A O 1
ATOM 1995 N N . TYR A 1 254 ? 47.130 12.437 -28.986 1.00 78.94 254 TYR A N 1
ATOM 1996 C CA . TYR A 1 254 ? 48.360 11.671 -29.195 1.00 78.94 254 TYR A CA 1
ATOM 1997 C C . TYR A 1 254 ? 48.392 11.015 -30.580 1.00 78.94 254 TYR A C 1
ATOM 1999 O O . TYR A 1 254 ? 49.385 11.120 -31.293 1.00 78.94 254 TYR A O 1
ATOM 2007 N N . LYS A 1 255 ? 47.272 10.419 -31.008 1.00 78.00 255 LYS A N 1
ATOM 2008 C CA . LYS A 1 255 ? 47.153 9.834 -32.349 1.00 78.00 255 LYS A CA 1
ATOM 2009 C C . LYS A 1 255 ? 47.300 10.887 -33.452 1.00 78.00 255 LYS A C 1
ATOM 2011 O O . LYS A 1 255 ? 47.904 10.600 -34.476 1.00 78.00 255 LYS A O 1
ATOM 2016 N N . SER A 1 256 ? 46.795 12.101 -33.225 1.00 79.31 256 SER A N 1
ATOM 2017 C CA . SER A 1 256 ? 46.992 13.219 -34.151 1.00 79.31 256 SER A CA 1
ATOM 2018 C C . SER A 1 256 ? 48.450 13.681 -34.221 1.00 79.31 256 SER A C 1
ATOM 2020 O O . SER A 1 256 ? 48.844 14.212 -35.249 1.00 79.31 256 SER A O 1
ATOM 2022 N N . TRP A 1 257 ? 49.248 13.510 -33.163 1.00 69.75 257 TRP A N 1
ATOM 2023 C CA . TRP A 1 257 ? 50.651 13.938 -33.132 1.00 69.75 257 TRP A CA 1
ATOM 2024 C C . TRP A 1 257 ? 51.596 12.994 -33.887 1.00 69.75 257 TRP A C 1
ATOM 2026 O O . TRP A 1 257 ? 52.530 13.475 -34.527 1.00 69.75 257 TRP A O 1
ATOM 2036 N N . ASP A 1 258 ? 51.341 11.682 -33.872 1.00 67.31 258 ASP A N 1
ATOM 2037 C CA . ASP A 1 258 ? 52.156 10.706 -34.619 1.00 67.31 258 ASP A CA 1
ATOM 2038 C C . ASP A 1 258 ? 52.060 10.893 -36.143 1.00 67.31 258 ASP A C 1
ATOM 2040 O O . ASP A 1 258 ? 52.996 10.570 -36.870 1.00 67.31 258 ASP A O 1
ATOM 2044 N N . GLU A 1 259 ? 50.968 11.480 -36.635 1.00 67.06 259 GLU A N 1
ATOM 2045 C CA . GLU A 1 259 ? 50.764 11.753 -38.062 1.00 67.06 259 GLU A CA 1
ATOM 2046 C C . GLU A 1 259 ? 51.563 12.975 -38.566 1.00 67.06 259 GLU A C 1
ATOM 2048 O O . GLU A 1 259 ? 51.754 13.142 -39.769 1.00 67.06 259 GLU A O 1
ATOM 2053 N N . TYR A 1 260 ? 52.097 13.802 -37.656 1.00 64.44 260 TYR A N 1
ATOM 2054 C CA . TYR A 1 260 ? 52.944 14.959 -37.985 1.00 64.44 260 TYR A CA 1
ATOM 2055 C C . TYR A 1 260 ? 54.445 14.705 -37.811 1.00 64.44 260 TYR A C 1
ATOM 2057 O O . TYR A 1 260 ? 55.245 15.599 -38.100 1.00 64.44 260 TYR A O 1
ATOM 2065 N N . LEU A 1 261 ? 54.860 13.516 -37.361 1.00 64.25 261 LEU A N 1
ATOM 2066 C CA . LEU A 1 261 ? 56.279 13.170 -37.325 1.00 64.25 261 LEU A CA 1
ATOM 2067 C C . LEU A 1 261 ? 56.747 12.812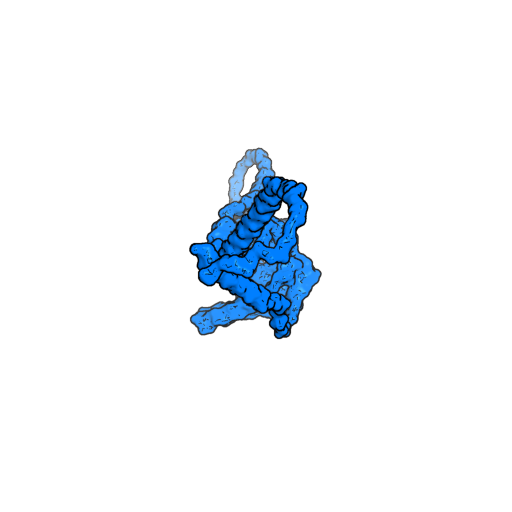 -38.747 1.00 64.25 261 LEU A C 1
ATOM 2069 O O . LEU A 1 261 ? 56.298 11.811 -39.306 1.00 64.25 261 LEU A O 1
ATOM 2073 N N . PRO A 1 262 ? 57.642 13.608 -39.364 1.00 58.78 262 PRO A N 1
ATOM 2074 C CA . PRO A 1 262 ? 58.100 13.340 -40.717 1.00 58.78 262 PRO A CA 1
ATOM 2075 C C . PRO A 1 262 ? 58.827 11.994 -40.757 1.00 58.78 262 PRO A C 1
ATOM 2077 O O . PRO A 1 262 ? 59.776 11.758 -40.004 1.00 58.78 262 PRO A O 1
ATOM 2080 N N . VAL A 1 263 ? 58.367 11.120 -41.657 1.00 61.50 263 VAL A N 1
ATOM 2081 C CA . VAL A 1 263 ? 59.005 9.847 -42.003 1.00 61.50 263 VAL A CA 1
ATOM 2082 C C . VAL A 1 263 ? 60.486 10.109 -42.244 1.00 61.50 263 VAL A C 1
ATOM 2084 O O . VAL A 1 263 ? 60.865 10.818 -43.176 1.00 61.50 263 VAL A O 1
ATOM 2087 N N . LYS A 1 264 ? 61.328 9.553 -41.370 1.00 54.69 264 LYS A N 1
ATOM 2088 C CA . LYS A 1 264 ? 62.779 9.634 -41.485 1.00 54.69 264 LYS A CA 1
ATOM 2089 C C . LYS A 1 264 ? 63.167 8.910 -42.773 1.00 54.69 264 LYS A C 1
ATOM 2091 O O . LYS A 1 264 ? 63.096 7.685 -42.849 1.00 54.69 264 LYS A O 1
ATOM 2096 N N . THR A 1 265 ? 63.494 9.681 -43.803 1.00 53.31 265 THR A N 1
ATOM 2097 C CA . THR A 1 265 ? 63.950 9.166 -45.089 1.00 53.31 265 THR A CA 1
ATOM 2098 C C . THR A 1 265 ? 65.205 8.332 -44.879 1.00 53.31 265 THR A C 1
ATOM 2100 O O . THR A 1 265 ? 66.176 8.781 -44.274 1.00 53.31 265 THR A O 1
ATOM 2103 N N . SER A 1 266 ? 65.134 7.102 -45.374 1.00 57.84 266 SER A N 1
ATOM 2104 C CA . SER A 1 266 ? 66.223 6.145 -45.484 1.00 57.84 266 SER A CA 1
ATOM 2105 C C . SER A 1 266 ? 67.338 6.695 -46.389 1.00 57.84 266 SER A C 1
ATOM 2107 O O . SER A 1 266 ? 67.185 6.753 -47.603 1.00 57.84 266 SER A O 1
ATOM 2109 N N . SER A 1 267 ? 68.443 7.102 -45.768 1.00 55.53 267 SER A N 1
ATOM 2110 C CA . SER A 1 267 ? 69.839 6.917 -46.205 1.00 55.53 267 SER A CA 1
ATOM 2111 C C . SER A 1 267 ? 70.614 6.669 -44.896 1.00 55.53 267 SER A C 1
ATOM 2113 O O . SER A 1 267 ? 70.233 7.197 -43.853 1.00 55.53 267 SER A O 1
ATOM 2115 N N . ASP A 1 268 ? 71.590 5.786 -44.757 1.00 48.38 268 ASP A N 1
ATOM 2116 C CA . ASP A 1 268 ? 72.600 5.291 -45.675 1.00 48.38 268 ASP A CA 1
ATOM 2117 C C . ASP A 1 268 ? 73.078 3.913 -45.199 1.00 48.38 268 ASP A C 1
ATOM 2119 O O . ASP A 1 268 ? 73.130 3.629 -43.998 1.00 48.38 268 ASP A O 1
ATOM 2123 N N . ASP A 1 269 ? 73.432 3.076 -46.166 1.00 50.59 269 ASP A N 1
ATOM 2124 C CA . ASP A 1 269 ? 74.724 2.401 -46.290 1.00 50.59 269 ASP A CA 1
ATOM 2125 C C . ASP A 1 269 ? 75.582 2.216 -45.016 1.00 50.59 269 ASP A C 1
ATOM 2127 O O . ASP A 1 269 ? 76.223 3.117 -44.483 1.00 50.59 269 ASP A O 1
ATOM 2131 N N . THR A 1 270 ? 75.638 0.949 -44.597 1.00 50.59 270 THR A N 1
ATOM 2132 C CA . THR A 1 270 ? 76.833 0.189 -44.183 1.00 50.59 270 THR A CA 1
ATOM 2133 C C . THR A 1 270 ? 78.046 0.943 -43.618 1.00 50.59 270 THR A C 1
ATOM 2135 O O . THR A 1 270 ? 78.838 1.472 -44.389 1.00 50.59 270 THR A O 1
ATOM 2138 N N . LEU A 1 271 ? 78.351 0.744 -42.325 1.00 52.03 271 LEU A N 1
ATOM 2139 C CA . LEU A 1 271 ? 79.727 0.505 -41.849 1.00 52.03 271 LEU A CA 1
ATOM 2140 C C . LEU A 1 271 ? 79.745 -0.446 -40.627 1.00 52.03 271 LEU A C 1
ATOM 2142 O O . LEU A 1 271 ? 78.818 -0.417 -39.814 1.00 52.03 271 LEU A O 1
ATOM 2146 N N . PRO A 1 272 ? 80.766 -1.321 -40.494 1.00 53.09 272 PRO A N 1
ATOM 2147 C CA . PRO A 1 272 ? 80.741 -2.456 -39.579 1.00 53.09 272 PRO A CA 1
ATOM 2148 C C . PRO A 1 272 ? 81.141 -2.115 -38.137 1.00 53.09 272 PRO A C 1
ATOM 2150 O O . PRO A 1 272 ? 82.059 -1.346 -37.852 1.00 53.09 272 PRO A O 1
ATOM 2153 N N . LEU A 1 273 ? 80.454 -2.804 -37.229 1.00 49.12 273 LEU A N 1
ATOM 2154 C CA . LEU A 1 273 ? 80.670 -2.904 -35.790 1.00 49.12 273 LEU A CA 1
ATOM 2155 C C . LEU A 1 273 ? 82.052 -3.531 -35.468 1.00 49.12 273 LEU A C 1
ATOM 2157 O O . LEU A 1 273 ? 82.144 -4.733 -35.230 1.00 49.12 273 LEU A O 1
ATOM 2161 N N . SER A 1 274 ? 83.151 -2.766 -35.451 1.00 46.50 274 SER A N 1
ATOM 2162 C CA . SER A 1 274 ? 84.413 -3.287 -34.875 1.00 46.50 274 SER A CA 1
ATOM 2163 C C . SER A 1 274 ? 85.403 -2.276 -34.282 1.00 46.50 274 SER A C 1
ATOM 2165 O O . SER A 1 274 ? 86.497 -2.683 -33.897 1.00 46.50 274 SER A O 1
ATOM 2167 N N . SER A 1 275 ? 85.078 -0.990 -34.121 1.00 50.62 275 SER A N 1
ATOM 2168 C CA . SER A 1 275 ? 85.993 -0.077 -33.413 1.00 50.62 275 SER A CA 1
ATOM 2169 C C . SER A 1 275 ? 85.282 1.019 -32.624 1.00 50.62 275 SER A C 1
ATOM 2171 O O . SER A 1 275 ? 85.170 2.136 -33.111 1.00 50.62 275 SER A O 1
ATOM 2173 N N . LEU A 1 276 ? 84.837 0.729 -31.395 1.00 44.25 276 LEU A N 1
ATOM 2174 C CA . LEU A 1 276 ? 84.852 1.731 -30.312 1.00 44.25 276 LEU A CA 1
ATOM 2175 C C . LEU A 1 276 ? 84.598 1.130 -28.909 1.00 44.25 276 LEU A C 1
ATOM 2177 O O . LEU A 1 276 ? 83.855 1.683 -28.108 1.00 44.25 276 LEU A O 1
ATOM 2181 N N . ILE A 1 277 ? 85.235 0.000 -28.576 1.00 51.47 277 ILE A N 1
ATOM 2182 C CA . ILE A 1 277 ? 85.452 -0.386 -27.167 1.00 51.47 277 ILE A CA 1
ATOM 2183 C C . ILE A 1 277 ? 86.932 -0.162 -26.861 1.00 51.47 277 ILE A C 1
ATOM 2185 O O . ILE A 1 277 ? 87.746 -1.081 -26.903 1.00 51.47 277 ILE A O 1
ATOM 2189 N N . ARG A 1 278 ? 87.296 1.098 -26.626 1.00 47.97 278 ARG A N 1
ATOM 2190 C CA . ARG A 1 278 ? 88.463 1.518 -25.837 1.00 47.97 278 ARG A CA 1
ATOM 2191 C C . ARG A 1 278 ? 88.354 3.018 -25.610 1.00 47.97 278 ARG A C 1
ATOM 2193 O O . ARG A 1 278 ? 87.966 3.735 -26.526 1.00 47.97 278 ARG A O 1
ATOM 2200 N N . THR A 1 279 ? 88.772 3.452 -24.421 1.00 43.84 279 THR A N 1
ATOM 2201 C CA . THR A 1 279 ? 88.714 4.821 -23.861 1.00 43.84 279 THR A CA 1
ATOM 2202 C C . THR A 1 279 ? 87.286 5.236 -23.468 1.00 43.84 279 THR A C 1
ATOM 2204 O O . THR A 1 279 ? 86.442 5.401 -24.330 1.00 43.84 279 THR A O 1
ATOM 2207 N N . PHE A 1 280 ? 86.894 5.368 -22.201 1.00 37.28 280 PHE A N 1
ATOM 2208 C CA . PHE A 1 280 ? 87.621 5.785 -21.002 1.00 37.28 280 PHE A CA 1
ATOM 2209 C C . PHE A 1 280 ? 87.079 5.070 -19.748 1.00 37.28 280 PHE A C 1
ATOM 2211 O O . PHE A 1 280 ? 85.868 5.002 -19.538 1.00 37.28 280 PHE A O 1
ATOM 2218 N N . VAL A 1 281 ? 88.023 4.552 -18.954 1.00 45.91 281 VAL A N 1
ATOM 2219 C CA . VAL A 1 281 ? 88.015 4.615 -17.482 1.00 45.91 281 VAL A CA 1
ATOM 2220 C C . VAL A 1 281 ? 88.157 6.074 -17.074 1.00 45.91 281 VAL A C 1
ATOM 2222 O O . VAL A 1 281 ? 88.942 6.759 -17.767 1.00 45.91 281 VAL A O 1
#

Secondary structure (DSSP, 8-state):
-HHHHHHHHHHHHHHHHHHHHS--------------THHHHHHHHTT-HHHHHTTHHHHHHHHHHHHHHHTTSS-S-----EEEEEEPHHHHHTT--SS--HHHHHHTEESS---HHHHHHSPTT-EE--SSTTSPPEEEEE-TTS--EEETTEEEEEEEEEESSSEEEEEESSPPPTT--------------------------------TTSHHHHHTTGGGGS-HHHHHHHHHHHHHHHHHHHHHHHHHHHHHHHTTS-----------S-S------

Organism: NCBI:txid153742

Radius of gyration: 34.07 Å; chains: 1; bounding box: 130×54×73 Å